Protein AF-A0A7Y5V3W8-F1 (afdb_monomer_lite)

pLDDT: mean 77.24, std 22.72, range [32.28, 98.12]

Structure (mmCIF, N/CA/C/O backbone):
data_AF-A0A7Y5V3W8-F1
#
_entry.id   AF-A0A7Y5V3W8-F1
#
loop_
_atom_site.group_PDB
_atom_site.id
_atom_site.type_symbol
_atom_site.label_atom_id
_atom_site.label_alt_id
_atom_site.label_comp_id
_atom_site.label_asym_id
_atom_site.label_entity_id
_atom_site.label_seq_id
_atom_site.pdbx_PDB_ins_code
_atom_site.Cartn_x
_atom_site.Cartn_y
_atom_site.Cartn_z
_atom_site.occupancy
_atom_site.B_iso_or_equiv
_atom_site.auth_seq_id
_atom_site.auth_comp_id
_atom_site.auth_asym_id
_atom_site.auth_atom_id
_atom_site.pdbx_PDB_model_num
ATOM 1 N N . MET A 1 1 ? -3.829 -68.333 39.382 1.00 46.09 1 MET A N 1
ATOM 2 C CA . MET A 1 1 ? -2.666 -67.786 38.644 1.00 46.09 1 MET A CA 1
ATOM 3 C C . MET A 1 1 ? -3.172 -67.058 37.408 1.00 46.09 1 MET A C 1
ATOM 5 O O . MET A 1 1 ? -4.057 -67.597 36.760 1.00 46.09 1 MET A O 1
ATOM 9 N N . ARG A 1 2 ? -2.552 -65.910 37.094 1.00 39.06 2 ARG A N 1
ATOM 10 C CA . ARG A 1 2 ? -2.767 -64.985 35.957 1.00 39.06 2 ARG A CA 1
ATOM 11 C C . ARG A 1 2 ? -3.666 -63.775 36.245 1.00 39.06 2 ARG A C 1
ATOM 13 O O . ARG A 1 2 ? -4.828 -63.711 35.874 1.00 39.06 2 ARG A O 1
ATOM 20 N N . THR A 1 3 ? -3.041 -62.803 36.903 1.00 44.47 3 THR A N 1
ATOM 21 C CA . THR A 1 3 ? -3.346 -61.370 36.847 1.00 44.47 3 THR A CA 1
ATOM 22 C C . THR A 1 3 ? -3.113 -60.841 35.427 1.00 44.47 3 THR A C 1
ATOM 24 O O . THR A 1 3 ? -2.068 -61.123 34.842 1.00 44.47 3 THR A O 1
ATOM 27 N N . LEU A 1 4 ? -4.051 -60.063 34.883 1.00 45.34 4 LEU A N 1
ATOM 28 C CA . LEU A 1 4 ? -3.860 -59.277 33.660 1.00 45.34 4 LEU A CA 1
ATOM 29 C C . LEU A 1 4 ? -3.836 -57.798 34.044 1.00 45.34 4 LEU A C 1
ATOM 31 O O . LEU A 1 4 ? -4.857 -57.214 34.399 1.00 45.34 4 LEU A O 1
ATOM 35 N N . THR A 1 5 ? -2.642 -57.219 34.013 1.00 48.25 5 THR A N 1
ATOM 36 C CA . THR A 1 5 ? -2.389 -55.792 34.207 1.00 48.25 5 THR A CA 1
ATOM 37 C C . THR A 1 5 ? -2.642 -55.093 32.873 1.00 48.25 5 THR A C 1
ATOM 39 O O . THR A 1 5 ? -1.889 -55.293 31.922 1.00 48.25 5 THR A O 1
ATOM 42 N N . ALA A 1 6 ? -3.710 -54.302 32.769 1.00 47.22 6 ALA A N 1
ATOM 43 C CA . ALA A 1 6 ? -3.941 -53.446 31.610 1.00 47.22 6 ALA A CA 1
ATOM 44 C C . ALA A 1 6 ? -3.127 -52.153 31.777 1.00 47.22 6 ALA A C 1
ATOM 46 O O . ALA A 1 6 ? -3.398 -51.349 32.667 1.00 47.22 6 ALA A O 1
ATOM 47 N N . ALA A 1 7 ? -2.104 -51.973 30.942 1.00 50.06 7 ALA A N 1
ATOM 48 C CA . ALA A 1 7 ? -1.359 -50.726 30.845 1.00 50.06 7 ALA A CA 1
ATOM 49 C C . ALA A 1 7 ? -2.163 -49.726 29.999 1.00 50.06 7 ALA A C 1
ATOM 51 O O . ALA A 1 7 ? -2.363 -49.939 28.805 1.00 50.06 7 ALA A O 1
ATOM 52 N N . ALA A 1 8 ? -2.641 -48.646 30.617 1.00 48.91 8 ALA A N 1
ATOM 53 C CA . ALA A 1 8 ? -3.268 -47.534 29.913 1.00 48.91 8 ALA A CA 1
ATOM 54 C C . ALA A 1 8 ? -2.180 -46.630 29.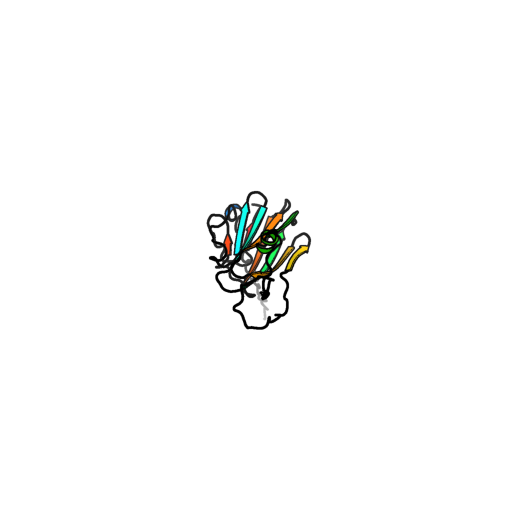314 1.00 48.91 8 ALA A C 1
ATOM 56 O O . ALA A 1 8 ? -1.417 -45.990 30.037 1.00 48.91 8 ALA A O 1
ATOM 57 N N . THR A 1 9 ? -2.088 -46.592 27.987 1.00 45.81 9 THR A N 1
ATOM 58 C CA . THR A 1 9 ? -1.197 -45.682 27.260 1.00 45.81 9 THR A CA 1
ATOM 59 C C . THR A 1 9 ? -1.857 -44.305 27.172 1.00 45.81 9 THR A C 1
ATOM 61 O O . THR A 1 9 ? -2.861 -44.135 26.484 1.00 45.81 9 THR A O 1
ATOM 64 N N . ILE A 1 10 ? -1.313 -43.315 27.883 1.00 52.28 10 ILE A N 1
ATOM 65 C CA . ILE A 1 10 ? -1.718 -41.909 27.756 1.00 52.28 10 ILE A CA 1
ATOM 66 C C . ILE A 1 10 ? -1.119 -41.366 26.454 1.00 52.28 10 ILE A C 1
ATOM 68 O O . ILE A 1 10 ? 0.096 -41.217 26.336 1.00 52.28 10 ILE A O 1
ATOM 72 N N . LEU A 1 11 ? -1.971 -41.083 25.467 1.00 49.03 11 LEU A N 1
ATOM 73 C CA . LEU A 1 11 ? -1.587 -40.397 24.236 1.00 49.03 11 LEU A CA 1
ATOM 74 C C . LEU A 1 11 ? -1.515 -38.890 24.523 1.00 49.03 11 LEU A C 1
ATOM 76 O O . LEU A 1 11 ? -2.530 -38.198 24.562 1.00 49.03 11 LEU A O 1
ATOM 80 N N . MET A 1 12 ? -0.310 -38.384 24.775 1.00 53.50 12 MET A N 1
ATOM 81 C CA . MET A 1 12 ? -0.056 -36.956 24.962 1.00 53.50 12 MET A CA 1
ATOM 82 C C . MET A 1 12 ? -0.025 -36.280 23.585 1.00 53.50 12 MET A C 1
ATOM 84 O O . MET A 1 12 ? 0.996 -36.273 22.902 1.00 53.50 12 MET A O 1
ATOM 88 N N . THR A 1 13 ? -1.164 -35.751 23.136 1.00 54.41 13 THR A N 1
ATOM 89 C CA . THR A 1 13 ? -1.230 -34.897 21.944 1.00 54.41 13 THR A CA 1
ATOM 90 C C . THR A 1 13 ? -0.476 -33.600 22.220 1.00 54.41 13 THR A C 1
ATOM 92 O O . THR A 1 13 ? -0.980 -32.721 22.920 1.00 54.41 13 THR A O 1
ATOM 95 N N . LEU A 1 14 ? 0.735 -33.474 21.670 1.00 55.31 14 LEU A N 1
ATOM 96 C CA . LEU A 1 14 ? 1.425 -32.194 21.552 1.00 55.31 14 LEU A CA 1
ATOM 97 C C . LEU A 1 14 ? 0.612 -31.320 20.584 1.00 55.31 14 LEU A C 1
ATOM 99 O O . LEU A 1 14 ? 0.759 -31.412 19.366 1.00 55.31 14 LEU A O 1
ATOM 103 N N . ALA A 1 15 ? -0.280 -30.488 21.117 1.00 54.75 15 ALA A N 1
ATOM 104 C CA . ALA A 1 15 ? -0.798 -29.357 20.366 1.00 54.75 15 ALA A CA 1
ATOM 105 C C . ALA A 1 15 ? 0.382 -28.403 20.149 1.00 54.75 15 ALA A C 1
ATOM 107 O O . ALA A 1 15 ? 0.820 -27.725 21.079 1.00 54.75 15 ALA A O 1
ATOM 108 N N . LEU A 1 16 ? 0.945 -28.401 18.940 1.00 52.97 16 LEU A N 1
ATOM 109 C CA . LEU A 1 16 ? 1.874 -27.355 18.532 1.00 52.97 16 LEU A CA 1
ATOM 110 C C . LEU A 1 16 ? 1.149 -26.017 18.732 1.00 52.97 16 LEU A C 1
ATOM 112 O O . LEU A 1 16 ? 0.035 -25.868 18.218 1.00 52.97 16 LEU A O 1
ATOM 116 N N . PRO A 1 17 ? 1.713 -25.052 19.480 1.00 50.66 17 PRO A N 1
ATOM 117 C CA . PRO A 1 17 ? 1.121 -23.730 19.531 1.00 50.66 17 PRO A CA 1
ATOM 118 C C . PRO A 1 17 ? 1.082 -23.210 18.095 1.00 50.66 17 PRO A C 1
ATOM 120 O O . PRO A 1 17 ? 2.112 -23.174 17.418 1.00 50.66 17 PRO A O 1
ATOM 123 N N . ALA A 1 18 ? -0.114 -22.856 17.616 1.00 57.56 18 ALA A N 1
ATOM 124 C CA . ALA A 1 18 ? -0.256 -22.095 16.387 1.00 57.56 18 ALA A CA 1
ATOM 125 C C . ALA A 1 18 ? 0.691 -20.905 16.522 1.00 57.56 18 ALA A C 1
ATOM 127 O O . ALA A 1 18 ? 0.545 -20.121 17.462 1.00 57.56 18 ALA A O 1
ATOM 128 N N . ALA A 1 19 ? 1.712 -20.842 15.662 1.00 51.91 19 ALA A N 1
ATOM 129 C CA . ALA A 1 19 ? 2.674 -19.759 15.678 1.00 51.91 19 ALA A CA 1
ATOM 130 C C . ALA A 1 19 ? 1.876 -18.457 15.740 1.00 51.91 19 ALA A C 1
ATOM 132 O O . ALA A 1 19 ? 1.088 -18.163 14.835 1.00 51.91 19 ALA A O 1
ATOM 133 N N . ALA A 1 20 ? 2.022 -17.722 16.842 1.00 51.84 20 ALA A N 1
ATOM 134 C CA . ALA A 1 20 ? 1.569 -16.352 16.918 1.00 51.84 20 ALA A CA 1
ATOM 135 C C . ALA A 1 20 ? 2.427 -15.595 15.903 1.00 51.84 20 ALA A C 1
ATOM 137 O O . ALA A 1 20 ? 3.506 -15.108 16.227 1.00 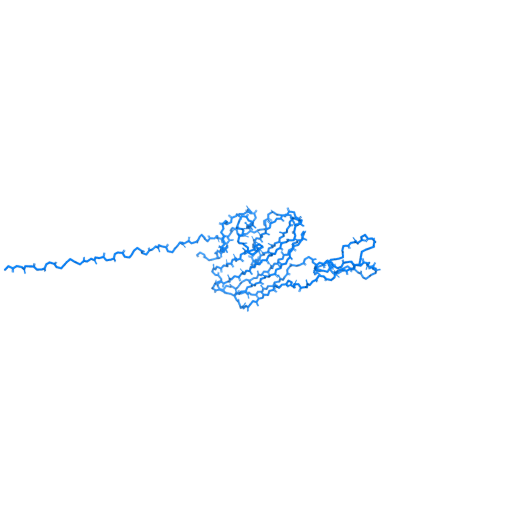51.84 20 ALA A O 1
ATOM 138 N N . MET A 1 21 ? 1.995 -15.627 14.640 1.00 55.62 21 MET A N 1
ATOM 139 C CA . MET A 1 21 ? 2.581 -14.869 13.544 1.00 55.62 21 MET A CA 1
ATOM 140 C C . MET A 1 21 ? 2.713 -13.435 14.042 1.00 55.62 21 MET A C 1
ATOM 142 O O . MET A 1 21 ? 1.756 -12.908 14.628 1.00 55.62 21 MET A O 1
ATOM 146 N N . ALA A 1 22 ? 3.902 -12.856 13.885 1.00 66.31 22 ALA A N 1
ATOM 147 C CA . ALA A 1 22 ? 4.177 -11.521 14.375 1.00 66.31 22 ALA A CA 1
ATOM 148 C C . ALA A 1 22 ? 3.105 -10.563 13.831 1.00 66.31 22 ALA A C 1
ATOM 150 O O . ALA A 1 22 ? 2.631 -10.673 12.705 1.00 66.31 22 ALA A O 1
ATOM 151 N N . GLN A 1 23 ? 2.610 -9.686 14.696 1.00 77.94 23 GLN A N 1
ATOM 152 C CA . GLN A 1 23 ? 1.690 -8.634 14.289 1.00 77.94 23 GLN A CA 1
ATOM 153 C C . GLN A 1 23 ? 2.429 -7.322 14.460 1.00 77.94 23 GLN A C 1
ATOM 155 O O . GLN A 1 23 ? 2.937 -7.021 15.543 1.00 77.94 23 GLN A O 1
ATOM 160 N N . THR A 1 24 ? 2.486 -6.537 13.393 1.00 84.12 24 THR A N 1
ATOM 161 C CA . THR A 1 24 ? 3.105 -5.221 13.422 1.00 84.12 24 THR A CA 1
ATOM 162 C C . THR A 1 24 ? 2.093 -4.232 14.001 1.00 84.12 24 THR A C 1
ATOM 164 O O . THR A 1 24 ? 0.989 -4.059 13.484 1.00 84.12 24 THR A O 1
ATOM 167 N N . ALA A 1 25 ? 2.435 -3.593 15.120 1.00 89.06 25 ALA A N 1
ATOM 168 C CA . ALA A 1 25 ? 1.556 -2.614 15.756 1.00 89.06 25 ALA A CA 1
ATOM 169 C C . ALA A 1 25 ? 1.315 -1.405 14.833 1.00 89.06 25 ALA A C 1
ATOM 171 O O . ALA A 1 25 ? 2.251 -0.939 14.183 1.00 89.06 25 ALA A O 1
ATOM 172 N N . ALA A 1 26 ? 0.090 -0.866 14.804 1.00 88.44 26 ALA A N 1
ATOM 173 C CA . ALA A 1 26 ? -0.302 0.193 13.866 1.00 88.44 26 ALA A CA 1
ATOM 174 C C . ALA A 1 26 ? 0.607 1.433 13.892 1.00 88.44 26 ALA A C 1
ATOM 176 O O . ALA A 1 26 ? 0.853 2.008 12.837 1.00 88.44 26 ALA A O 1
ATOM 177 N N . PHE A 1 27 ? 1.183 1.798 15.045 1.00 90.06 27 PHE A N 1
ATOM 178 C CA . PHE A 1 27 ? 2.101 2.944 15.139 1.00 90.06 27 PHE A CA 1
ATOM 179 C C . PHE A 1 27 ? 3.349 2.802 14.250 1.00 90.06 27 PHE A C 1
ATOM 181 O O . PHE A 1 27 ? 3.957 3.795 13.863 1.00 90.06 27 PHE A O 1
ATOM 188 N N . ARG A 1 28 ? 3.749 1.569 13.904 1.00 94.69 28 ARG A N 1
ATOM 189 C CA . ARG A 1 28 ? 4.878 1.307 12.996 1.00 94.69 28 ARG A CA 1
ATOM 190 C C . ARG A 1 28 ? 4.583 1.716 11.557 1.00 94.69 28 ARG A C 1
ATOM 192 O O . ARG A 1 28 ? 5.522 1.885 10.795 1.00 94.69 28 ARG A O 1
ATOM 199 N N . PHE A 1 29 ? 3.311 1.862 11.197 1.00 96.50 29 PHE A N 1
ATOM 200 C CA . PHE A 1 29 ? 2.884 2.301 9.873 1.00 96.50 29 PHE A CA 1
ATOM 201 C C . PHE A 1 29 ? 2.747 3.823 9.788 1.00 96.50 29 PHE A C 1
ATOM 203 O O . PHE A 1 29 ? 2.450 4.332 8.715 1.00 96.50 29 PHE A O 1
ATOM 210 N N . ASP A 1 30 ? 2.940 4.568 10.878 1.00 96.50 30 ASP A N 1
ATOM 211 C CA . ASP A 1 30 ? 2.704 6.009 10.864 1.00 96.50 30 ASP A CA 1
ATOM 212 C C . ASP A 1 30 ? 3.781 6.758 10.058 1.00 96.50 30 ASP A C 1
ATOM 214 O O . ASP A 1 30 ? 4.990 6.598 10.265 1.00 96.50 30 ASP A O 1
ATOM 218 N N . GLY A 1 31 ? 3.315 7.629 9.159 1.00 96.81 31 GLY A N 1
ATOM 219 C CA . GLY A 1 31 ? 4.146 8.487 8.314 1.00 96.81 31 GLY A CA 1
ATOM 220 C C . GLY A 1 31 ? 4.714 7.793 7.072 1.00 96.81 31 GLY A C 1
ATOM 221 O O . GLY A 1 31 ? 4.917 6.585 7.041 1.00 96.81 31 GLY A O 1
ATOM 222 N N . ARG A 1 32 ? 4.966 8.576 6.019 1.00 96.19 32 ARG A N 1
ATOM 223 C CA . ARG A 1 32 ? 5.426 8.070 4.718 1.00 96.19 32 ARG A CA 1
ATOM 224 C C . ARG A 1 32 ? 6.851 7.486 4.803 1.00 96.19 32 ARG A C 1
ATOM 226 O O . ARG A 1 32 ? 7.727 8.193 5.302 1.00 96.19 32 ARG A O 1
ATOM 233 N N . PRO A 1 33 ? 7.119 6.278 4.265 1.00 96.56 33 PRO A N 1
ATOM 234 C CA . PRO A 1 33 ? 8.473 5.749 4.136 1.00 96.56 33 PRO A CA 1
ATOM 235 C C . PRO A 1 33 ? 9.299 6.604 3.177 1.00 96.56 33 PRO A C 1
ATOM 237 O O . PRO A 1 33 ? 8.773 7.185 2.223 1.00 96.56 33 PRO A O 1
ATOM 240 N N . THR A 1 34 ? 10.611 6.648 3.377 1.00 95.38 34 THR A N 1
ATOM 241 C CA . THR A 1 34 ? 11.500 7.354 2.452 1.00 95.38 34 THR A CA 1
ATOM 242 C C . THR A 1 34 ? 11.802 6.463 1.249 1.00 95.38 34 THR A C 1
ATOM 244 O O . THR A 1 34 ? 12.552 5.502 1.375 1.00 95.38 34 THR A O 1
ATOM 247 N N . PHE A 1 35 ? 11.247 6.781 0.078 1.00 91.94 35 PHE A N 1
ATOM 248 C CA . PHE A 1 35 ? 11.569 6.121 -1.192 1.00 91.94 35 PHE A CA 1
ATOM 249 C C . PHE A 1 35 ? 11.446 7.100 -2.364 1.00 91.94 35 PHE A C 1
ATOM 251 O O . PHE A 1 35 ? 10.819 8.155 -2.251 1.00 91.94 35 PHE A O 1
ATOM 258 N N . LYS A 1 36 ? 12.066 6.760 -3.498 1.00 86.19 36 LYS A N 1
ATOM 259 C CA . LYS A 1 36 ? 11.993 7.545 -4.735 1.00 86.19 36 LYS A CA 1
ATOM 260 C C . LYS A 1 36 ? 11.253 6.748 -5.804 1.00 86.19 36 LYS A C 1
ATOM 262 O O . LYS A 1 36 ? 11.658 5.640 -6.138 1.00 86.19 36 LYS A O 1
ATOM 267 N N . GLU A 1 37 ? 10.193 7.331 -6.342 1.00 83.38 37 GLU A N 1
ATOM 268 C CA . GLU A 1 37 ? 9.379 6.759 -7.421 1.00 83.38 37 GLU A CA 1
ATOM 269 C C . GLU A 1 37 ? 10.248 6.511 -8.665 1.00 83.38 37 GLU A C 1
ATOM 271 O O . GLU A 1 37 ? 11.103 7.337 -9.003 1.00 83.38 37 GLU A O 1
ATOM 276 N N . GLY A 1 38 ? 10.108 5.339 -9.292 1.00 78.31 38 GLY A N 1
ATOM 277 C CA . GLY A 1 38 ? 10.940 4.938 -10.436 1.00 78.31 38 GLY A CA 1
ATOM 278 C C . GLY A 1 38 ? 12.424 4.711 -10.105 1.00 78.31 38 GLY A C 1
ATOM 279 O O . GLY A 1 38 ? 13.273 4.637 -10.997 1.00 78.31 38 GLY A O 1
ATOM 280 N N . LYS A 1 39 ? 12.782 4.705 -8.814 1.00 84.12 39 LYS A N 1
ATOM 281 C CA . LYS A 1 39 ? 14.146 4.497 -8.286 1.00 84.12 39 LYS A CA 1
ATOM 282 C C . LYS A 1 39 ? 14.186 3.557 -7.084 1.00 84.12 39 LYS A C 1
ATOM 284 O O . LYS A 1 39 ? 15.267 3.290 -6.566 1.00 84.12 39 LYS A O 1
ATOM 289 N N . ALA A 1 40 ? 13.028 3.086 -6.650 1.00 89.69 40 ALA A N 1
ATOM 290 C CA . ALA A 1 40 ? 12.858 2.080 -5.624 1.00 89.69 40 ALA A CA 1
ATOM 291 C C . ALA A 1 40 ? 12.148 0.869 -6.236 1.00 89.69 40 ALA A C 1
ATOM 293 O O . ALA A 1 40 ? 11.624 0.936 -7.347 1.00 89.69 40 ALA A O 1
ATOM 294 N N . TYR A 1 41 ? 12.148 -0.238 -5.508 1.00 93.19 41 TYR A N 1
ATOM 295 C CA . TYR A 1 41 ? 11.485 -1.468 -5.909 1.00 93.19 41 TYR A CA 1
ATOM 296 C C . TYR A 1 41 ? 10.743 -2.027 -4.702 1.00 93.19 41 TYR A C 1
ATOM 298 O O . TYR A 1 41 ? 11.303 -2.055 -3.609 1.00 93.19 41 TYR A O 1
ATOM 306 N N . GLY A 1 42 ? 9.486 -2.421 -4.897 1.00 95.75 42 GLY A N 1
ATOM 307 C CA . GLY A 1 42 ? 8.697 -3.080 -3.861 1.00 95.75 42 GLY A CA 1
ATOM 308 C C . GLY A 1 42 ? 7.419 -2.351 -3.464 1.00 95.75 42 GLY A C 1
ATOM 309 O O . GLY A 1 42 ? 6.947 -1.454 -4.167 1.00 95.75 42 GLY A O 1
ATOM 310 N N . TYR A 1 43 ? 6.855 -2.776 -2.333 1.00 97.81 43 TYR A N 1
ATOM 311 C CA . TYR A 1 43 ? 5.663 -2.205 -1.715 1.00 97.81 43 TYR A CA 1
ATOM 312 C C . TYR A 1 43 ? 6.018 -1.279 -0.551 1.00 97.81 43 TYR A C 1
ATOM 314 O O . TYR A 1 43 ? 6.871 -1.582 0.282 1.00 97.81 43 TYR A O 1
ATOM 322 N N . PHE A 1 44 ? 5.267 -0.188 -0.439 1.00 97.69 44 PHE A N 1
ATOM 323 C CA . PHE A 1 44 ? 5.405 0.814 0.610 1.00 97.69 44 PHE A CA 1
ATOM 324 C C . PHE A 1 44 ? 4.048 1.026 1.275 1.00 97.69 44 PHE A C 1
ATOM 326 O O . PHE A 1 44 ? 3.079 1.377 0.599 1.00 97.69 44 PHE A O 1
ATOM 333 N N . ILE A 1 45 ? 3.970 0.810 2.590 1.00 98.12 45 ILE A N 1
ATOM 334 C CA . ILE A 1 45 ? 2.714 0.871 3.350 1.00 98.12 45 ILE A CA 1
ATOM 335 C C . ILE A 1 45 ? 2.832 1.903 4.459 1.00 98.12 45 ILE A C 1
ATOM 337 O O . ILE A 1 45 ? 3.751 1.849 5.276 1.00 98.12 45 ILE A O 1
ATOM 341 N N . TRP A 1 46 ? 1.880 2.819 4.547 1.00 98.06 46 TRP A N 1
ATOM 342 C CA . TRP A 1 46 ? 1.821 3.726 5.682 1.00 98.06 46 TRP A CA 1
ATOM 343 C C . TRP A 1 46 ? 0.430 4.254 5.961 1.00 98.06 46 TRP A C 1
ATOM 345 O O . TRP A 1 46 ? -0.523 4.006 5.225 1.00 98.06 46 TRP A O 1
ATOM 355 N N . ARG A 1 47 ? 0.332 4.994 7.058 1.00 96.25 47 ARG A N 1
ATOM 356 C CA . ARG A 1 47 ? -0.872 5.655 7.514 1.00 96.25 47 ARG A CA 1
ATOM 357 C C . ARG A 1 47 ? -0.600 7.130 7.774 1.00 96.25 47 ARG A C 1
ATOM 359 O O . ARG A 1 47 ? 0.394 7.502 8.401 1.00 96.25 47 ARG A O 1
ATOM 366 N N . GLU A 1 48 ? -1.523 7.962 7.312 1.00 95.81 48 GLU A N 1
ATOM 367 C CA . GLU A 1 48 ? -1.615 9.388 7.624 1.00 95.81 48 GLU A CA 1
ATOM 368 C C . GLU A 1 48 ? -3.009 9.651 8.204 1.00 95.81 48 GLU A C 1
ATOM 370 O O . GLU A 1 48 ? -4.011 9.636 7.489 1.00 95.81 48 GLU A O 1
ATOM 375 N N . GLY A 1 49 ? -3.085 9.825 9.527 1.00 92.25 49 GLY A N 1
ATOM 376 C CA . GLY A 1 49 ? -4.362 9.933 10.236 1.00 92.25 49 GLY A CA 1
ATOM 377 C C . GLY A 1 49 ? -5.194 8.648 10.135 1.00 92.25 49 GLY A C 1
ATOM 378 O O . GLY A 1 49 ? -4.805 7.601 10.658 1.00 92.25 49 GLY A O 1
ATOM 379 N N . ASP A 1 50 ? -6.351 8.739 9.479 1.00 92.38 50 ASP A N 1
ATOM 380 C CA . ASP A 1 50 ? -7.279 7.627 9.226 1.00 92.38 50 ASP A CA 1
ATOM 381 C C . ASP A 1 50 ? -7.077 6.959 7.853 1.00 92.38 50 ASP A C 1
ATOM 383 O O . ASP A 1 50 ? -7.740 5.972 7.532 1.00 92.38 50 ASP A O 1
ATOM 387 N N . THR A 1 51 ? -6.172 7.501 7.036 1.00 96.44 51 THR A N 1
ATOM 388 C CA . THR A 1 51 ? -5.975 7.079 5.652 1.00 96.44 51 THR A CA 1
ATOM 389 C C . THR A 1 51 ? -4.781 6.145 5.559 1.00 96.44 51 THR A C 1
ATOM 391 O O . THR A 1 51 ? -3.652 6.528 5.872 1.00 96.44 51 THR A O 1
ATOM 394 N N . TRP A 1 52 ? -5.033 4.927 5.094 1.00 98.00 52 TRP A N 1
ATOM 395 C CA . TRP A 1 52 ? -4.015 3.951 4.738 1.00 98.00 52 TRP A CA 1
ATOM 396 C C . TRP A 1 52 ? -3.584 4.161 3.296 1.00 98.00 52 TRP A C 1
ATOM 398 O O . TRP A 1 52 ? -4.405 4.396 2.411 1.00 98.00 52 TRP A O 1
ATOM 408 N N . LYS A 1 53 ? -2.281 4.081 3.073 1.00 97.94 53 LYS A N 1
ATOM 409 C CA . LYS A 1 53 ? -1.636 4.326 1.794 1.00 97.94 53 LYS A CA 1
ATOM 410 C C . LYS A 1 53 ? -0.767 3.124 1.474 1.00 97.94 53 LYS A C 1
ATOM 412 O O . LYS A 1 53 ? 0.109 2.750 2.251 1.00 97.94 53 LYS A O 1
ATOM 417 N N . LEU A 1 54 ? -1.043 2.513 0.332 1.00 97.69 54 LEU A N 1
ATOM 418 C CA . LEU A 1 54 ? -0.265 1.436 -0.255 1.00 97.69 54 LEU A CA 1
ATOM 419 C C . LEU A 1 54 ? 0.278 1.942 -1.586 1.00 97.69 54 LEU A C 1
ATOM 421 O O . LEU A 1 54 ? -0.487 2.440 -2.414 1.00 97.69 54 LEU A O 1
ATOM 425 N N . ARG A 1 55 ? 1.587 1.843 -1.788 1.00 96.38 55 ARG A N 1
ATOM 426 C CA . ARG A 1 55 ? 2.233 2.125 -3.070 1.00 96.38 55 ARG A CA 1
ATOM 427 C C . ARG A 1 55 ? 3.075 0.955 -3.508 1.00 96.38 55 ARG A C 1
ATOM 429 O O . ARG A 1 55 ? 3.602 0.229 -2.669 1.00 96.38 55 ARG A O 1
ATOM 436 N N . TRP A 1 56 ? 3.247 0.836 -4.810 1.00 95.19 56 TRP A N 1
ATOM 437 C CA . TRP A 1 56 ? 4.261 -0.013 -5.404 1.00 95.19 56 TRP A CA 1
ATOM 438 C C . TRP A 1 56 ? 4.928 0.709 -6.567 1.00 95.19 56 TRP A C 1
ATOM 440 O O . TRP A 1 56 ? 4.337 1.575 -7.209 1.00 95.19 56 TRP A O 1
ATOM 450 N N . THR A 1 57 ? 6.202 0.409 -6.782 1.00 92.69 57 THR A N 1
ATOM 451 C CA . THR A 1 57 ? 7.017 1.036 -7.827 1.00 92.69 57 THR A CA 1
ATOM 452 C C . THR A 1 57 ? 8.127 0.082 -8.256 1.00 92.69 57 THR A C 1
ATOM 454 O O . THR A 1 57 ? 8.463 -0.862 -7.530 1.00 92.69 57 THR A O 1
ATOM 457 N N . THR A 1 58 ? 8.685 0.309 -9.444 1.00 87.88 58 THR A N 1
ATOM 458 C CA . THR A 1 58 ? 9.816 -0.462 -9.969 1.00 87.88 58 THR A CA 1
ATOM 459 C C . THR A 1 58 ? 10.999 0.422 -10.331 1.00 87.88 58 THR A C 1
ATOM 461 O O . THR A 1 58 ? 10.895 1.645 -10.431 1.00 87.88 58 THR A O 1
ATOM 464 N N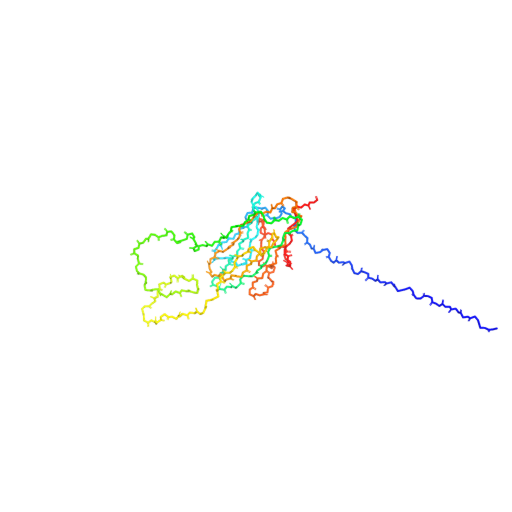 . PHE A 1 59 ? 12.140 -0.231 -10.553 1.00 82.94 59 PHE A N 1
ATOM 465 C CA . PHE A 1 59 ? 13.336 0.381 -11.107 1.00 82.94 59 PHE A CA 1
ATOM 466 C C . PHE A 1 59 ? 13.718 -0.313 -12.421 1.00 82.94 59 PHE A C 1
ATOM 468 O O . PHE A 1 59 ? 14.324 -1.383 -12.438 1.00 82.94 59 PHE A O 1
ATOM 475 N N . GLY A 1 60 ? 13.353 0.302 -13.537 1.00 76.50 60 GLY A N 1
ATOM 476 C CA . GLY A 1 60 ? 13.690 -0.058 -14.913 1.00 76.50 60 GLY A CA 1
ATOM 477 C C . GLY A 1 60 ? 12.839 -1.177 -15.506 1.00 76.50 60 GLY A C 1
ATOM 478 O O . GLY A 1 60 ? 12.345 -1.059 -16.627 1.00 76.50 60 GLY A O 1
ATOM 479 N N . ALA A 1 61 ? 12.697 -2.285 -14.781 1.00 82.38 61 ALA A N 1
ATOM 480 C CA . ALA A 1 61 ? 11.979 -3.459 -15.260 1.00 82.38 61 ALA A CA 1
ATOM 481 C C . ALA A 1 61 ? 10.470 -3.359 -14.989 1.00 82.38 61 ALA A C 1
ATOM 483 O O . ALA A 1 61 ? 10.040 -2.864 -13.942 1.00 82.38 61 ALA A O 1
ATOM 484 N N . GLU A 1 62 ? 9.667 -3.850 -15.939 1.00 86.12 62 GLU A N 1
ATOM 485 C CA . GLU A 1 62 ? 8.253 -4.117 -15.681 1.00 86.12 62 GLU A CA 1
ATOM 486 C C . GLU A 1 62 ? 8.148 -5.295 -14.711 1.00 86.12 62 GLU A C 1
ATOM 488 O O . GLU A 1 62 ? 8.763 -6.336 -14.939 1.00 86.12 62 GLU A O 1
ATOM 493 N N . HIS A 1 63 ? 7.342 -5.130 -13.666 1.00 91.69 63 HIS A N 1
ATOM 494 C CA . HIS A 1 63 ? 6.992 -6.203 -12.742 1.00 91.69 63 HIS A CA 1
ATOM 495 C C . HIS A 1 63 ? 5.483 -6.312 -12.598 1.00 91.69 63 HIS A C 1
ATOM 497 O O . HIS A 1 63 ? 4.753 -5.329 -12.766 1.00 91.69 63 HIS A O 1
ATOM 503 N N . GLN A 1 64 ? 5.025 -7.513 -12.259 1.00 93.00 64 GLN A N 1
ATOM 504 C CA . GLN A 1 64 ? 3.634 -7.746 -11.910 1.00 93.00 64 GLN A CA 1
ATOM 505 C C . GLN A 1 64 ? 3.450 -7.594 -10.401 1.00 93.00 64 GLN A C 1
ATOM 507 O O . GLN A 1 64 ? 4.040 -8.337 -9.619 1.00 93.00 64 GLN A O 1
ATOM 512 N N . PHE A 1 65 ? 2.585 -6.674 -9.991 1.00 95.25 65 PHE A N 1
ATOM 513 C CA . PHE A 1 65 ? 2.175 -6.510 -8.604 1.00 95.25 65 PHE A CA 1
ATOM 514 C C . PHE A 1 65 ? 0.798 -7.131 -8.421 1.00 95.25 65 PHE A C 1
ATOM 516 O O . PHE A 1 65 ? -0.155 -6.841 -9.144 1.00 95.25 65 PHE A O 1
ATOM 523 N N . THR A 1 66 ? 0.693 -8.053 -7.475 1.00 96.88 66 THR A N 1
ATOM 524 C CA . THR A 1 66 ? -0.570 -8.712 -7.139 1.00 96.88 66 THR A CA 1
ATOM 525 C C . THR A 1 66 ? -0.742 -8.712 -5.640 1.00 96.88 66 THR A C 1
ATOM 527 O O . THR A 1 66 ? 0.216 -8.927 -4.896 1.00 96.88 66 THR A O 1
ATOM 530 N N . GLY A 1 67 ? -1.966 -8.514 -5.179 1.00 96.75 67 GLY A N 1
ATOM 531 C CA . GLY A 1 67 ? -2.219 -8.660 -3.764 1.00 96.75 67 GLY A CA 1
ATOM 532 C C . GLY A 1 67 ? -3.655 -8.458 -3.348 1.00 96.75 67 GLY A C 1
ATOM 533 O O . GLY A 1 67 ? -4.548 -8.204 -4.159 1.00 96.75 67 GLY A O 1
ATOM 534 N N . ARG A 1 68 ? -3.850 -8.625 -2.042 1.00 97.06 68 ARG A N 1
ATOM 535 C CA . ARG A 1 68 ? -5.116 -8.391 -1.356 1.00 97.06 68 ARG A CA 1
ATOM 536 C C . ARG A 1 68 ? -4.898 -7.663 -0.041 1.00 97.06 68 ARG A C 1
ATOM 538 O O . ARG A 1 68 ? -4.019 -8.044 0.738 1.00 97.06 68 ARG A O 1
ATOM 545 N N . VAL A 1 69 ? -5.755 -6.684 0.228 1.00 97.75 69 VAL A N 1
ATOM 546 C CA . VAL A 1 69 ? -5.969 -6.136 1.569 1.00 97.75 69 VAL A CA 1
ATOM 547 C C . VAL A 1 69 ? -7.219 -6.787 2.139 1.00 97.75 69 VAL A C 1
ATOM 549 O O . VAL A 1 69 ? -8.259 -6.739 1.496 1.00 97.75 69 VAL A O 1
ATOM 552 N N . VAL A 1 70 ? -7.119 -7.370 3.335 1.00 97.56 70 VAL A N 1
ATOM 553 C CA . VAL A 1 70 ? -8.259 -7.946 4.066 1.00 97.56 70 VAL A CA 1
ATOM 554 C C . VAL A 1 70 ? -8.401 -7.248 5.413 1.00 97.56 70 VAL A C 1
ATOM 556 O O . VAL A 1 70 ? -7.451 -7.226 6.201 1.00 97.56 70 VAL A O 1
ATOM 559 N N . VAL A 1 71 ? -9.583 -6.700 5.679 1.00 96.31 71 VAL A N 1
ATOM 560 C CA . VAL A 1 71 ? -9.934 -5.995 6.919 1.00 96.31 71 VAL A CA 1
ATOM 561 C C . VAL A 1 71 ? -10.664 -6.941 7.874 1.00 96.31 71 VAL A C 1
ATOM 563 O O . VAL A 1 71 ? -11.627 -7.595 7.490 1.00 96.31 71 VAL A O 1
ATOM 566 N N . GLU A 1 72 ? -10.222 -7.012 9.132 1.00 94.69 72 GLU A N 1
ATOM 567 C CA . GLU A 1 72 ? -10.849 -7.831 10.177 1.00 94.69 72 GLU A CA 1
ATOM 568 C C . GLU A 1 72 ? -11.484 -6.975 11.275 1.00 94.69 72 GLU A C 1
ATOM 570 O O . GLU A 1 72 ? -10.842 -6.076 11.821 1.00 94.69 72 GLU A O 1
ATOM 575 N N . GLY A 1 73 ? -12.725 -7.298 11.648 1.00 91.38 73 GLY A N 1
ATOM 576 C CA . GLY A 1 73 ? -13.500 -6.605 12.689 1.00 91.38 73 GLY A CA 1
ATOM 577 C C . GLY A 1 73 ? -14.257 -5.364 12.201 1.00 91.38 73 GLY A C 1
ATOM 578 O O . GLY A 1 73 ? -15.229 -4.963 12.833 1.00 91.38 73 GLY A O 1
ATOM 579 N N . GLY A 1 74 ? -13.856 -4.802 11.059 1.00 92.94 74 GLY A N 1
ATOM 580 C CA . GLY A 1 74 ? -14.504 -3.669 10.400 1.00 92.94 74 GLY A CA 1
ATOM 581 C C . GLY A 1 74 ? -14.605 -3.879 8.890 1.00 92.94 74 GLY A C 1
ATOM 582 O O . GLY A 1 74 ? -14.456 -4.997 8.401 1.00 92.94 74 GLY A O 1
ATOM 583 N N . GLN A 1 75 ? -14.849 -2.799 8.156 1.00 95.62 75 GLN A N 1
ATOM 584 C CA . GLN A 1 75 ? -15.066 -2.780 6.707 1.00 95.62 75 GLN A CA 1
ATOM 585 C C . GLN A 1 75 ? -14.196 -1.714 6.041 1.00 95.62 75 GLN A C 1
ATOM 587 O O . GLN A 1 75 ? -13.701 -0.795 6.696 1.00 95.62 75 GLN A O 1
ATOM 592 N N . ILE A 1 76 ? -14.041 -1.806 4.726 1.00 95.38 76 ILE A N 1
ATOM 593 C CA . ILE A 1 76 ? -13.471 -0.749 3.895 1.00 95.38 76 ILE A CA 1
ATOM 594 C C . ILE A 1 76 ? -14.510 0.367 3.774 1.00 95.38 76 ILE A C 1
ATOM 596 O O . ILE A 1 76 ? -15.571 0.191 3.183 1.00 95.38 76 ILE A O 1
ATOM 600 N N . ALA A 1 77 ? -14.193 1.533 4.331 1.00 94.06 77 ALA A N 1
ATOM 601 C CA . ALA A 1 77 ? -15.076 2.696 4.314 1.00 94.06 77 ALA A CA 1
ATOM 602 C C . ALA A 1 77 ? -14.986 3.478 2.995 1.00 94.06 77 ALA A C 1
ATOM 604 O O . ALA A 1 77 ? -15.952 4.094 2.556 1.00 94.06 77 ALA A O 1
ATOM 605 N N . SER A 1 78 ? -13.798 3.510 2.389 1.00 92.94 78 SER A N 1
ATOM 606 C CA . SER A 1 78 ? -13.564 4.143 1.089 1.00 92.94 78 SER A CA 1
ATOM 607 C C . SER A 1 78 ? -12.248 3.657 0.499 1.00 92.94 78 SER A C 1
ATOM 609 O O . SER A 1 78 ? -11.337 3.286 1.241 1.00 92.94 78 SER A O 1
ATOM 611 N N . PHE A 1 79 ? -12.140 3.709 -0.824 1.00 92.94 79 PHE A N 1
ATOM 612 C CA . PHE A 1 79 ? -10.927 3.401 -1.567 1.00 92.94 79 PHE A CA 1
ATOM 613 C C . PHE A 1 79 ? -10.797 4.361 -2.760 1.00 92.94 79 PHE A C 1
ATOM 615 O O . PHE A 1 79 ? -11.783 4.697 -3.416 1.00 92.94 79 PHE A O 1
ATOM 622 N N . LYS A 1 80 ? -9.571 4.809 -3.028 1.00 90.81 80 LYS A N 1
ATOM 623 C CA . LYS A 1 80 ? -9.172 5.611 -4.181 1.00 90.81 80 LYS A CA 1
ATOM 624 C C . LYS A 1 80 ? -7.936 4.984 -4.834 1.00 90.81 80 LYS A C 1
ATOM 626 O O . LYS A 1 80 ? -6.917 4.784 -4.170 1.00 90.81 80 LYS A O 1
ATOM 631 N N . ARG A 1 81 ? -8.006 4.734 -6.146 1.00 90.06 81 ARG A N 1
ATOM 632 C CA . ARG A 1 81 ? -6.848 4.353 -6.969 1.00 90.06 81 ARG A CA 1
ATOM 633 C C . ARG A 1 81 ? -5.885 5.531 -7.106 1.00 90.06 81 ARG A C 1
ATOM 635 O O . ARG A 1 81 ? -6.305 6.681 -7.227 1.00 90.06 81 ARG A O 1
ATOM 642 N N . ILE A 1 82 ? -4.597 5.225 -7.093 1.00 86.19 82 ILE A N 1
ATOM 643 C CA . ILE A 1 82 ? -3.514 6.163 -7.356 1.00 86.19 82 ILE A CA 1
ATOM 644 C C . ILE A 1 82 ? -2.779 5.636 -8.579 1.00 86.19 82 ILE A C 1
ATOM 646 O O . ILE A 1 82 ? -2.208 4.552 -8.532 1.00 86.19 82 ILE A O 1
ATOM 650 N N . ASP A 1 83 ? -2.860 6.391 -9.667 1.00 72.62 83 ASP A N 1
ATOM 651 C CA . ASP A 1 83 ? -2.279 6.059 -10.963 1.00 72.62 83 ASP A CA 1
ATOM 652 C C . ASP A 1 83 ? -1.695 7.345 -11.558 1.00 72.62 83 ASP A C 1
ATOM 654 O O . ASP A 1 83 ? -2.388 8.361 -11.684 1.00 72.62 83 ASP A O 1
ATOM 658 N N . VAL A 1 84 ? -0.408 7.318 -11.892 1.00 59.16 84 VAL A N 1
ATOM 659 C CA . VAL A 1 84 ? 0.303 8.476 -12.452 1.00 59.16 84 VAL A CA 1
ATOM 660 C C . VAL A 1 84 ? -0.261 8.887 -13.823 1.00 59.16 84 VAL A C 1
ATOM 662 O O . VAL A 1 84 ? -0.200 10.068 -14.185 1.00 59.16 84 VAL A O 1
ATOM 665 N N . ASP A 1 85 ? -0.848 7.962 -14.586 1.00 48.72 85 ASP A N 1
ATOM 666 C CA . ASP A 1 85 ? -1.357 8.226 -15.933 1.00 48.72 85 ASP A CA 1
ATOM 667 C C . ASP A 1 85 ? -2.750 8.884 -15.938 1.00 48.72 85 ASP A C 1
ATOM 669 O O . ASP A 1 85 ? -3.055 9.658 -16.854 1.00 48.72 85 ASP A O 1
ATOM 673 N N . GLU A 1 86 ? -3.592 8.663 -14.920 1.00 46.22 86 GLU A N 1
ATOM 674 C CA . GLU A 1 86 ? -4.862 9.400 -14.778 1.00 46.22 86 GLU A CA 1
ATOM 675 C C . GLU A 1 86 ? -4.626 10.893 -14.496 1.00 46.22 86 GLU A C 1
ATOM 677 O O . GLU A 1 86 ? -5.314 11.742 -15.069 1.00 46.22 86 GLU A O 1
ATOM 682 N N . GLU A 1 87 ? -3.602 11.238 -13.709 1.00 34.84 87 GLU A N 1
ATOM 683 C CA . GLU A 1 87 ? -3.254 12.634 -13.406 1.00 34.84 87 GLU A CA 1
ATOM 684 C C . GLU A 1 87 ? -2.566 13.350 -14.589 1.00 34.84 87 GLU A C 1
ATOM 686 O O . GLU A 1 87 ? -2.778 14.546 -14.810 1.00 34.84 87 GLU A O 1
ATOM 691 N N . ARG A 1 88 ? -1.788 12.635 -15.418 1.00 33.81 88 ARG A N 1
ATOM 692 C CA . ARG A 1 88 ? -1.091 13.215 -16.589 1.00 33.81 88 ARG A CA 1
ATOM 693 C C . ARG A 1 88 ? -1.974 13.444 -17.820 1.00 33.81 88 ARG A C 1
ATOM 695 O O . ARG A 1 88 ? -1.606 14.256 -18.673 1.00 33.81 88 ARG A O 1
ATOM 702 N N . LYS A 1 89 ? -3.146 12.803 -17.931 1.00 36.41 89 LYS A N 1
ATOM 703 C CA . LYS A 1 89 ? -4.092 12.995 -19.058 1.00 36.41 89 LYS A CA 1
ATOM 704 C C . LYS A 1 89 ? -4.686 14.410 -19.166 1.00 36.41 89 LYS A C 1
ATOM 706 O O . LYS A 1 89 ? -5.331 14.712 -20.165 1.00 36.41 89 LYS A O 1
ATOM 711 N N . VAL A 1 90 ? -4.436 15.302 -18.204 1.00 35.38 90 VAL A N 1
ATOM 712 C CA . VAL A 1 90 ? -4.911 16.703 -18.217 1.00 35.38 90 VAL A CA 1
ATOM 713 C C . VAL A 1 90 ? -4.018 17.639 -19.070 1.00 35.38 90 VAL A C 1
ATOM 715 O O . VAL A 1 90 ? -4.243 18.849 -19.131 1.00 35.38 90 VAL A O 1
ATOM 718 N N . ILE A 1 91 ? -3.013 17.124 -19.792 1.00 33.47 91 ILE A N 1
ATOM 719 C CA . ILE A 1 91 ? -2.197 17.945 -20.705 1.00 33.47 91 ILE A CA 1
ATOM 720 C C . ILE A 1 91 ? -2.926 18.162 -22.049 1.00 33.47 91 ILE A C 1
ATOM 722 O O . ILE A 1 91 ? -3.384 17.231 -22.704 1.00 33.47 91 ILE A O 1
ATOM 726 N N . ARG A 1 92 ? -3.039 19.445 -22.413 1.00 33.03 92 ARG A N 1
ATOM 727 C CA . ARG A 1 92 ? -3.925 20.077 -23.411 1.00 33.03 92 ARG A CA 1
ATOM 728 C C . ARG A 1 92 ? -3.842 19.523 -24.856 1.00 33.03 92 ARG A C 1
ATOM 730 O O . ARG A 1 92 ? -2.805 18.991 -25.248 1.00 33.03 92 ARG A O 1
ATOM 737 N N . PRO A 1 93 ? -4.886 19.736 -25.690 1.00 32.28 93 PRO A N 1
ATOM 738 C CA . PRO A 1 93 ? -4.919 19.300 -27.093 1.00 32.28 93 PRO A CA 1
ATOM 739 C C . PRO A 1 93 ? -3.876 20.024 -27.965 1.00 32.28 93 PRO A C 1
ATOM 741 O O . PRO A 1 93 ? -3.750 21.243 -27.861 1.00 32.28 93 PRO A O 1
ATOM 744 N N . GLY A 1 94 ? -3.191 19.302 -28.869 1.00 39.50 94 GLY A N 1
ATOM 745 C CA . GLY A 1 94 ? -2.443 19.941 -29.968 1.00 39.50 94 GLY A CA 1
ATOM 746 C C . GLY A 1 94 ? -1.282 19.183 -30.627 1.00 39.50 94 GLY A C 1
ATOM 747 O O . GLY A 1 94 ? -0.843 19.615 -31.688 1.00 39.50 94 GLY A O 1
ATOM 748 N N . THR A 1 95 ? -0.780 18.072 -30.077 1.00 40.72 95 THR A N 1
ATOM 749 C CA . THR A 1 95 ? 0.443 17.437 -30.617 1.00 40.72 95 THR A CA 1
ATOM 750 C C . THR A 1 95 ? 0.150 16.078 -31.259 1.00 40.72 95 THR A C 1
ATOM 752 O O . THR A 1 95 ? -0.155 15.126 -30.535 1.00 40.72 95 THR A O 1
ATOM 755 N N . PRO A 1 96 ? 0.260 15.930 -32.595 1.00 37.78 96 PRO A N 1
ATOM 756 C CA . PRO A 1 96 ? 0.149 14.628 -33.232 1.00 37.78 96 PRO A CA 1
ATOM 757 C C . PRO A 1 96 ? 1.408 13.831 -32.907 1.00 37.78 96 PRO A C 1
ATOM 759 O O . PRO A 1 96 ? 2.518 14.214 -33.272 1.00 37.78 96 PRO A O 1
ATOM 762 N N . SER A 1 97 ? 1.247 12.722 -32.197 1.00 44.78 97 SER A N 1
ATOM 763 C CA . SER A 1 97 ? 2.339 11.783 -32.000 1.00 44.78 97 SER A CA 1
ATOM 764 C C . SER A 1 97 ? 2.183 10.635 -32.992 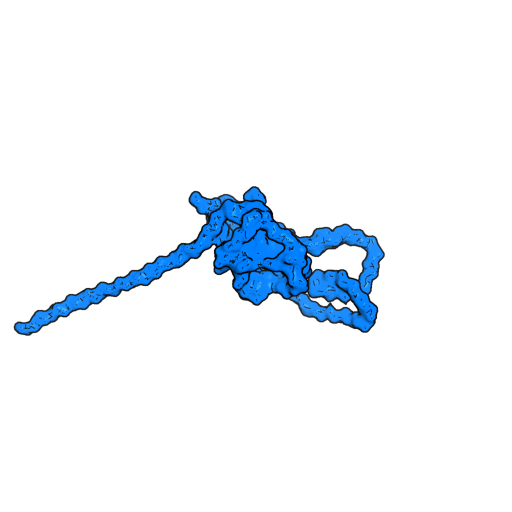1.00 44.78 97 SER A C 1
ATOM 766 O O . SER A 1 97 ? 1.126 10.025 -33.133 1.00 44.78 97 SER A O 1
ATOM 768 N N . THR A 1 98 ? 3.254 10.342 -33.717 1.00 45.06 98 THR A N 1
ATOM 769 C CA . THR A 1 98 ? 3.438 9.070 -34.415 1.00 45.06 98 THR A CA 1
ATOM 770 C C . THR A 1 98 ? 3.666 8.018 -33.323 1.00 45.06 98 THR A C 1
ATOM 772 O O . THR A 1 98 ? 4.798 7.762 -32.922 1.00 45.06 98 THR A O 1
ATOM 775 N N . VAL A 1 99 ? 2.580 7.532 -32.711 1.00 46.03 99 VAL A N 1
ATOM 776 C CA . VAL A 1 99 ? 2.619 6.758 -31.458 1.00 46.03 99 VAL A CA 1
ATOM 777 C C . VAL A 1 99 ? 2.829 5.272 -31.732 1.00 46.03 99 VAL A C 1
ATOM 779 O O . VAL A 1 99 ? 1.953 4.615 -32.291 1.00 46.03 99 VAL A O 1
ATOM 782 N N . VAL A 1 100 ? 3.923 4.701 -31.219 1.00 41.47 100 VAL A N 1
ATOM 783 C CA . VAL A 1 100 ? 3.883 3.311 -30.745 1.00 41.47 100 VAL A CA 1
ATOM 784 C C . VAL A 1 100 ? 3.327 3.352 -29.333 1.00 41.47 100 VAL A C 1
ATOM 786 O O . VAL A 1 100 ? 3.874 4.001 -28.440 1.00 41.47 100 VAL A O 1
ATOM 789 N N . ARG A 1 101 ? 2.184 2.691 -29.181 1.00 39.09 101 ARG A N 1
ATOM 790 C CA . ARG A 1 101 ? 1.430 2.584 -27.943 1.00 39.09 101 ARG A CA 1
ATOM 791 C C . ARG A 1 101 ? 2.135 1.521 -27.106 1.00 39.09 101 ARG A C 1
ATOM 793 O O . ARG A 1 101 ? 2.121 0.352 -27.478 1.00 39.09 101 ARG A O 1
ATOM 800 N N . GLY A 1 102 ? 2.822 1.935 -26.041 1.00 38.88 102 GLY A N 1
ATOM 801 C CA . GLY A 1 102 ? 3.390 0.991 -25.077 1.00 38.88 102 GLY A CA 1
ATOM 802 C C . GLY A 1 102 ? 2.295 0.131 -24.423 1.00 38.88 102 GLY A C 1
ATOM 803 O O . GLY A 1 102 ? 1.113 0.446 -24.591 1.00 38.88 102 GLY A O 1
ATOM 804 N N . PRO A 1 103 ? 2.657 -0.905 -23.644 1.00 39.22 103 PRO A N 1
ATOM 805 C CA . PRO A 1 103 ? 1.707 -1.860 -23.056 1.00 39.22 103 PRO A CA 1
ATOM 806 C C . PRO A 1 103 ? 0.527 -1.213 -22.308 1.00 39.22 103 PRO A 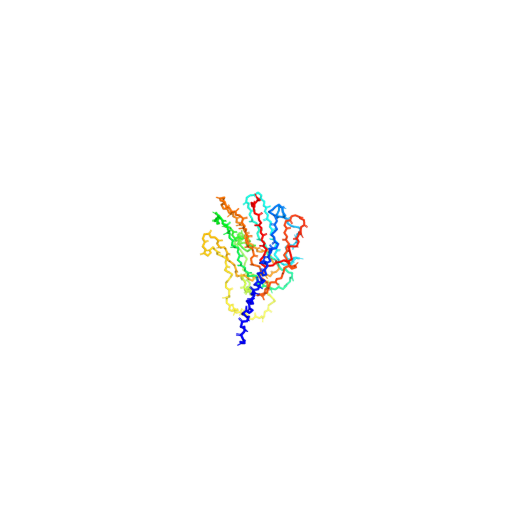C 1
ATOM 808 O O . PRO A 1 103 ? -0.577 -1.744 -22.340 1.00 39.22 103 PRO A O 1
ATOM 811 N N . ARG A 1 104 ? 0.729 -0.019 -21.722 1.00 47.72 104 ARG A N 1
ATOM 812 C CA . ARG A 1 104 ? -0.296 0.768 -21.003 1.00 47.72 104 ARG A CA 1
ATOM 813 C C . ARG A 1 104 ? -0.781 2.040 -21.714 1.00 47.72 104 ARG A C 1
ATOM 815 O O . ARG A 1 104 ? -1.413 2.893 -21.111 1.00 47.72 104 ARG A O 1
ATOM 822 N N . GLY A 1 105 ? -0.490 2.223 -23.004 1.00 41.22 105 GLY A N 1
ATOM 823 C CA . GLY A 1 105 ? -0.868 3.456 -23.716 1.00 41.22 105 GLY A CA 1
ATOM 824 C C . GLY A 1 105 ? 0.175 4.575 -23.695 1.00 41.22 105 GLY A C 1
ATOM 825 O O . GLY A 1 105 ? -0.075 5.636 -24.266 1.00 41.22 105 GLY A O 1
ATOM 826 N N . ARG A 1 106 ? 1.359 4.340 -23.116 1.00 49.78 10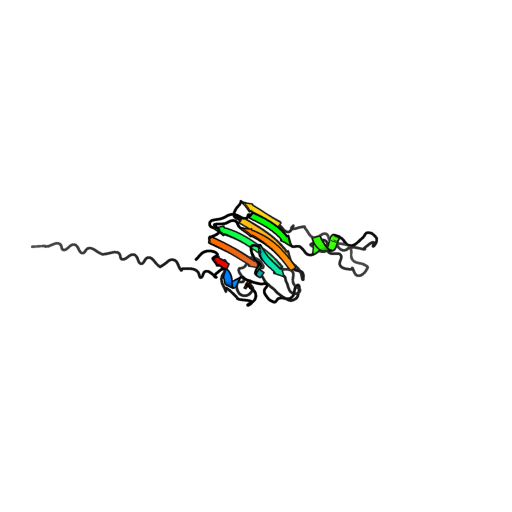6 ARG A N 1
ATOM 827 C CA . ARG A 1 106 ? 2.459 5.313 -23.110 1.00 49.78 106 ARG A CA 1
ATOM 828 C C . ARG A 1 106 ? 2.896 5.668 -24.530 1.00 49.78 106 ARG A C 1
ATOM 830 O O . ARG A 1 106 ? 3.246 4.786 -25.317 1.00 49.78 106 ARG A O 1
ATOM 837 N N . VAL A 1 107 ? 2.940 6.964 -24.832 1.00 43.19 107 VAL A N 1
ATOM 838 C CA . VAL A 1 107 ? 3.620 7.487 -26.019 1.00 43.19 107 VAL A CA 1
ATOM 839 C C . VAL A 1 107 ? 5.115 7.513 -25.719 1.00 43.19 107 VAL A C 1
ATOM 841 O O . VAL A 1 107 ? 5.603 8.424 -25.054 1.00 43.19 107 VAL A O 1
ATOM 844 N N . ARG A 1 108 ? 5.864 6.520 -26.204 1.00 42.19 108 ARG A N 1
ATOM 845 C CA . ARG A 1 108 ? 7.323 6.652 -26.320 1.00 42.19 108 ARG A CA 1
ATOM 846 C C . ARG A 1 108 ? 7.616 7.204 -27.713 1.00 42.19 108 ARG A C 1
ATOM 848 O O . ARG A 1 108 ? 7.109 6.671 -28.698 1.00 42.19 108 ARG A O 1
ATOM 855 N N . ALA A 1 109 ? 8.398 8.281 -27.806 1.00 43.19 109 ALA A N 1
ATOM 856 C CA . ALA A 1 109 ? 8.868 8.782 -29.095 1.00 43.19 109 ALA A CA 1
ATOM 857 C C . ALA A 1 109 ? 9.586 7.642 -29.836 1.00 43.19 109 ALA A C 1
ATOM 859 O O . ALA A 1 109 ? 10.538 7.054 -29.319 1.00 43.19 109 ALA A O 1
ATOM 860 N N . VAL A 1 110 ? 9.090 7.287 -31.017 1.00 45.88 110 VAL A N 1
ATOM 861 C CA . VAL A 1 110 ? 9.598 6.154 -31.796 1.00 45.88 110 VAL A CA 1
ATOM 862 C C . VAL A 1 110 ? 10.645 6.666 -32.774 1.00 45.88 110 VAL A C 1
ATOM 864 O O . VAL A 1 110 ? 10.462 7.716 -33.391 1.00 45.88 110 VAL A O 1
ATOM 867 N N . ARG A 1 111 ? 11.731 5.911 -32.964 1.00 47.97 111 ARG A N 1
ATOM 868 C CA . ARG A 1 111 ? 12.611 6.120 -34.122 1.00 47.97 111 ARG A CA 1
ATOM 869 C C . ARG A 1 111 ? 11.806 5.868 -35.413 1.00 47.97 111 ARG A C 1
ATOM 871 O O . ARG A 1 111 ? 11.065 4.884 -35.452 1.00 47.97 111 ARG A O 1
ATOM 878 N N . PRO A 1 112 ? 11.938 6.697 -36.463 1.00 46.66 112 PRO A N 1
ATOM 879 C CA . PRO A 1 112 ? 11.216 6.481 -37.716 1.00 46.66 112 PRO A CA 1
ATOM 880 C C . PRO A 1 112 ? 11.549 5.107 -38.324 1.00 46.66 112 PRO A C 1
ATOM 882 O O . PRO A 1 112 ? 12.724 4.755 -38.407 1.00 46.66 112 PRO A O 1
ATOM 885 N N . GLY A 1 113 ? 10.536 4.346 -38.765 1.00 51.47 113 GLY A N 1
ATOM 886 C CA . GLY A 1 113 ? 10.733 3.195 -39.666 1.00 51.47 113 GLY A CA 1
ATOM 887 C C . GLY A 1 113 ? 10.345 1.792 -39.174 1.00 51.47 113 GLY A C 1
ATOM 888 O O . GLY A 1 113 ? 10.634 0.831 -39.879 1.00 51.47 113 GLY A O 1
ATOM 889 N N . ARG A 1 114 ? 9.681 1.620 -38.020 1.00 43.22 114 ARG A N 1
ATOM 890 C CA . ARG A 1 114 ? 9.156 0.305 -37.586 1.00 43.22 114 ARG A CA 1
ATOM 891 C C . ARG A 1 114 ? 7.642 0.359 -37.382 1.00 43.22 114 ARG A C 1
ATOM 893 O O . ARG A 1 114 ? 7.150 1.257 -36.705 1.00 43.22 114 ARG A O 1
ATOM 900 N N . ALA A 1 115 ? 6.918 -0.589 -37.979 1.00 33.94 115 ALA A N 1
ATOM 901 C CA . ALA A 1 115 ? 5.463 -0.678 -37.871 1.00 33.94 115 ALA A CA 1
ATOM 902 C C . ALA A 1 115 ? 5.014 -0.894 -36.407 1.00 33.94 115 ALA A C 1
ATOM 904 O O . ALA A 1 115 ? 5.713 -1.586 -35.658 1.00 33.94 115 ALA A O 1
ATOM 905 N N . PRO A 1 116 ? 3.872 -0.319 -35.986 1.00 43.81 116 PRO A N 1
ATOM 906 C CA . PRO A 1 116 ? 3.342 -0.514 -34.641 1.00 43.81 116 PRO A CA 1
ATOM 907 C C . PRO A 1 116 ? 2.906 -1.972 -34.432 1.00 43.81 116 PRO A C 1
ATOM 909 O O . PRO A 1 116 ? 2.153 -2.524 -35.228 1.00 43.81 116 PRO A O 1
ATOM 912 N N . VAL A 1 117 ? 3.384 -2.588 -33.348 1.00 39.22 117 VAL A N 1
ATOM 913 C CA . VAL A 1 117 ? 2.981 -3.931 -32.904 1.00 39.22 117 VAL A CA 1
ATOM 914 C C . VAL A 1 117 ? 1.921 -3.762 -31.817 1.00 39.22 117 VAL A C 1
ATOM 916 O O . VAL A 1 117 ? 2.181 -3.113 -30.806 1.00 39.22 117 VAL A O 1
ATOM 919 N N . VAL A 1 118 ? 0.727 -4.317 -32.028 1.00 39.47 118 VAL A N 1
ATOM 920 C CA . VAL A 1 118 ? -0.324 -4.387 -31.003 1.00 39.47 118 VAL A CA 1
ATOM 921 C C . VAL A 1 118 ? -0.016 -5.594 -30.120 1.00 39.47 118 VAL A C 1
ATOM 923 O O . VAL A 1 118 ? -0.159 -6.727 -30.567 1.00 39.47 118 VAL A O 1
ATOM 926 N N . ALA A 1 119 ? 0.457 -5.360 -28.897 1.00 41.25 119 ALA A N 1
ATOM 927 C CA . ALA A 1 119 ? 0.587 -6.415 -27.897 1.00 41.25 119 ALA A CA 1
ATOM 928 C C . ALA A 1 119 ? -0.781 -6.678 -27.248 1.00 41.25 119 ALA A C 1
ATOM 930 O O . ALA A 1 119 ? -1.533 -5.736 -26.983 1.00 41.25 119 ALA A O 1
ATOM 931 N N . GLU A 1 120 ? -1.110 -7.951 -27.025 1.00 41.12 120 GLU A N 1
ATOM 932 C CA . GLU A 1 120 ? -2.320 -8.369 -26.315 1.00 41.12 120 GLU A CA 1
ATOM 933 C C . GLU A 1 120 ? -2.423 -7.702 -24.934 1.00 41.12 120 GLU A C 1
ATOM 935 O O . GLU A 1 120 ? -1.440 -7.508 -24.218 1.00 41.12 120 GLU A O 1
ATOM 940 N N . ARG A 1 121 ? -3.649 -7.306 -24.594 1.00 47.72 121 ARG A N 1
ATOM 941 C CA . ARG A 1 121 ? -4.001 -6.368 -23.526 1.00 47.72 121 ARG A CA 1
ATOM 942 C C . ARG A 1 121 ? -4.391 -7.144 -22.266 1.00 47.72 121 ARG A C 1
ATOM 944 O O . ARG A 1 121 ? -5.495 -7.670 -22.193 1.00 47.72 121 ARG A O 1
ATOM 951 N N . THR A 1 122 ? -3.504 -7.218 -21.274 1.00 55.28 122 THR A N 1
ATOM 952 C CA . THR A 1 122 ? -3.894 -7.549 -19.891 1.00 55.28 122 THR A CA 1
ATOM 953 C C . THR A 1 122 ? -4.158 -6.230 -19.174 1.00 55.28 122 THR A C 1
ATOM 955 O O . THR A 1 122 ? -3.239 -5.432 -19.026 1.00 55.28 122 THR A O 1
ATOM 958 N N . GLU A 1 123 ? -5.408 -5.947 -18.815 1.00 67.62 123 GLU A N 1
ATOM 959 C CA . GLU A 1 123 ? -5.760 -4.705 -18.115 1.00 67.62 123 GLU A CA 1
ATOM 960 C C . GLU A 1 123 ? -5.399 -4.790 -16.635 1.00 67.62 123 GLU A C 1
ATOM 962 O O . GLU A 1 123 ? -5.616 -5.825 -16.001 1.00 67.62 123 GLU A O 1
ATOM 967 N N . ASP A 1 124 ? -4.887 -3.687 -16.088 1.00 81.62 124 ASP A N 1
ATOM 968 C CA . ASP A 1 124 ? -4.690 -3.544 -14.651 1.00 81.62 124 ASP A CA 1
ATOM 969 C C . ASP A 1 124 ? -6.048 -3.576 -13.946 1.00 81.62 124 ASP A C 1
ATOM 971 O O . ASP A 1 124 ? -6.924 -2.746 -14.208 1.00 81.62 124 ASP A O 1
ATOM 975 N N . ARG A 1 125 ? -6.212 -4.511 -13.013 1.00 86.19 125 ARG A N 1
ATOM 976 C CA . ARG A 1 125 ? -7.425 -4.663 -12.212 1.00 86.19 125 ARG A CA 1
ATOM 977 C C . ARG A 1 125 ? -7.135 -4.194 -10.800 1.00 86.19 125 ARG A C 1
ATOM 979 O O . ARG A 1 125 ? -6.244 -4.732 -10.156 1.00 86.19 125 ARG A O 1
ATOM 986 N N . ILE A 1 126 ? -7.881 -3.205 -10.322 1.00 90.25 126 ILE A N 1
ATOM 987 C CA . ILE A 1 126 ? -7.873 -2.781 -8.920 1.00 90.25 126 ILE A CA 1
ATOM 988 C C . ILE A 1 126 ? -9.324 -2.584 -8.521 1.00 90.25 126 ILE A C 1
ATOM 990 O O . ILE A 1 126 ? -10.014 -1.746 -9.100 1.00 90.25 126 ILE A O 1
ATOM 994 N N . GLU A 1 127 ? -9.793 -3.366 -7.562 1.00 91.88 127 GLU A N 1
ATOM 995 C CA . GLU A 1 127 ? -11.200 -3.378 -7.192 1.00 91.88 127 GLU A CA 1
ATOM 996 C C . GLU A 1 127 ? -11.399 -3.723 -5.723 1.00 91.88 127 GLU A C 1
ATOM 998 O O . GLU A 1 127 ? -10.534 -4.296 -5.055 1.00 91.88 127 GLU A O 1
ATOM 1003 N N . GLN A 1 128 ? -12.581 -3.372 -5.242 1.00 92.69 128 GLN A N 1
ATOM 1004 C CA . GLN A 1 128 ? -13.113 -3.875 -3.995 1.00 92.69 128 GLN A CA 1
ATOM 1005 C C . GLN A 1 128 ? -13.934 -5.130 -4.312 1.00 92.69 128 GLN A C 1
ATOM 1007 O O . GLN A 1 128 ? -14.949 -5.039 -4.998 1.00 92.69 128 GLN A O 1
ATOM 1012 N N . GLU A 1 129 ? -13.456 -6.291 -3.863 1.00 90.69 129 GLU A N 1
ATOM 1013 C CA . GLU A 1 129 ? -14.106 -7.594 -4.079 1.00 90.69 129 GLU A CA 1
ATOM 1014 C C . GLU A 1 129 ? -15.375 -7.706 -3.218 1.00 90.69 129 GLU A C 1
ATOM 1016 O O . GLU A 1 129 ? -16.414 -8.165 -3.690 1.00 90.69 129 GLU A O 1
ATOM 1021 N N . ASP A 1 130 ? -15.305 -7.219 -1.975 1.00 93.25 130 ASP A N 1
ATOM 1022 C CA . ASP A 1 130 ? -16.411 -7.155 -1.018 1.00 93.25 130 ASP A CA 1
ATOM 1023 C C . ASP A 1 130 ? -16.185 -6.040 0.030 1.00 93.25 130 ASP A C 1
ATOM 1025 O O . ASP A 1 130 ? -15.245 -5.248 -0.059 1.00 93.25 130 ASP A O 1
ATOM 1029 N N . GLU A 1 131 ? -17.038 -5.945 1.052 1.00 94.94 131 GLU A N 1
ATOM 1030 C CA . GLU A 1 131 ? -16.941 -4.930 2.118 1.00 94.94 131 GLU A CA 1
ATOM 1031 C C . GLU A 1 131 ? -15.640 -5.002 2.948 1.00 94.94 131 GLU A C 1
ATOM 1033 O O . GLU A 1 131 ? -15.313 -4.056 3.664 1.00 94.94 131 GLU A O 1
ATOM 1038 N N . HIS A 1 132 ? -14.872 -6.088 2.852 1.00 96.25 132 HIS A N 1
ATOM 1039 C CA . HIS A 1 132 ? -13.675 -6.362 3.650 1.00 96.25 132 HIS A CA 1
ATOM 1040 C C . HIS A 1 132 ? -12.400 -6.515 2.814 1.00 96.25 132 HIS A C 1
ATOM 1042 O O . HIS A 1 132 ? -11.302 -6.480 3.382 1.00 96.25 132 HIS A O 1
ATOM 1048 N N . THR A 1 133 ? -12.527 -6.673 1.495 1.00 96.19 133 THR A N 1
ATOM 1049 C CA . THR A 1 133 ? -11.432 -7.093 0.622 1.00 96.19 133 THR A CA 1
ATOM 1050 C C . THR A 1 133 ? -11.199 -6.125 -0.535 1.00 96.19 133 THR A C 1
ATOM 1052 O O . THR A 1 133 ? -12.072 -5.906 -1.373 1.00 96.19 133 THR A O 1
ATOM 1055 N N . LEU A 1 134 ? -9.977 -5.593 -0.627 1.00 95.75 134 LEU A N 1
ATOM 1056 C CA . LEU A 1 134 ? -9.452 -4.973 -1.850 1.00 95.75 134 LEU A CA 1
ATOM 1057 C C . LEU A 1 134 ? -8.518 -5.957 -2.541 1.00 95.75 134 LEU A C 1
ATOM 1059 O O . LEU A 1 134 ? -7.725 -6.621 -1.870 1.00 95.75 134 LEU A O 1
ATOM 1063 N N . MET A 1 135 ? -8.540 -5.992 -3.868 1.00 95.12 135 MET A N 1
ATOM 1064 C CA . MET A 1 135 ? -7.621 -6.797 -4.663 1.00 95.12 135 MET A CA 1
ATOM 1065 C C . MET A 1 135 ? -7.036 -6.006 -5.824 1.00 95.12 135 MET A C 1
ATOM 1067 O O . MET A 1 135 ? -7.678 -5.113 -6.380 1.00 95.12 135 MET A O 1
ATOM 1071 N N . TRP A 1 136 ? -5.808 -6.357 -6.199 1.00 94.19 136 TRP A N 1
ATOM 1072 C CA . TRP A 1 136 ? -5.177 -5.807 -7.387 1.00 94.19 136 TRP A CA 1
ATOM 1073 C C . TRP A 1 136 ? -4.353 -6.835 -8.151 1.00 94.19 136 TRP A C 1
ATOM 1075 O O . TRP A 1 136 ? -3.804 -7.787 -7.592 1.00 94.19 136 TRP A O 1
ATOM 1085 N N . LEU A 1 137 ? -4.268 -6.581 -9.449 1.00 91.81 137 LEU A N 1
ATOM 1086 C CA . LEU A 1 137 ? -3.430 -7.238 -10.430 1.00 91.81 137 LEU A CA 1
ATOM 1087 C C . LEU A 1 137 ? -2.975 -6.153 -11.402 1.00 91.81 137 LEU A C 1
ATOM 1089 O O . LEU A 1 137 ? -3.743 -5.758 -12.278 1.00 91.81 137 LEU A O 1
ATOM 1093 N N . THR A 1 138 ? -1.756 -5.659 -11.235 1.00 90.00 138 THR A N 1
ATOM 1094 C CA . THR A 1 138 ? -1.213 -4.601 -12.086 1.00 90.00 138 THR A CA 1
ATOM 1095 C C . THR A 1 138 ? 0.147 -4.984 -12.632 1.00 90.00 138 THR A C 1
ATOM 1097 O O . THR A 1 138 ? 0.871 -5.801 -12.057 1.00 90.00 138 THR A O 1
ATOM 1100 N N . ARG A 1 139 ? 0.514 -4.378 -13.752 1.00 87.50 139 ARG A N 1
ATOM 1101 C CA . ARG A 1 139 ? 1.907 -4.291 -14.189 1.00 87.50 139 ARG A CA 1
ATOM 1102 C C . ARG A 1 139 ? 2.376 -2.868 -13.909 1.00 87.50 139 ARG A C 1
ATOM 1104 O O . ARG A 1 139 ? 1.590 -1.953 -14.106 1.00 87.50 139 ARG A O 1
ATOM 1111 N N . THR A 1 140 ? 3.626 -2.665 -13.508 1.00 83.88 140 THR A N 1
ATOM 1112 C CA . THR A 1 140 ? 4.186 -1.322 -13.232 1.00 83.88 140 THR A CA 1
ATOM 1113 C C . THR A 1 140 ? 5.592 -1.227 -13.842 1.00 83.88 140 THR A C 1
ATOM 1115 O O . THR A 1 140 ? 6.339 -2.205 -13.773 1.00 83.88 140 THR A O 1
ATOM 1118 N N . ASP A 1 141 ? 5.941 -0.110 -14.503 1.00 80.81 141 ASP A N 1
ATOM 1119 C CA . ASP A 1 141 ? 7.244 0.119 -15.170 1.00 80.81 141 ASP A CA 1
ATOM 1120 C C . ASP A 1 141 ? 7.764 1.553 -14.933 1.00 80.81 141 ASP A C 1
ATOM 1122 O O . ASP A 1 141 ? 7.316 2.519 -15.561 1.00 80.81 141 ASP A O 1
ATOM 1126 N N . ASP A 1 142 ? 8.761 1.699 -14.055 1.00 75.31 142 ASP A N 1
ATOM 1127 C CA . ASP A 1 142 ? 9.420 2.975 -13.717 1.00 75.31 142 ASP A CA 1
ATOM 1128 C C . ASP A 1 142 ? 8.510 4.062 -13.102 1.00 75.31 142 ASP A C 1
ATOM 1130 O O . ASP A 1 142 ? 8.967 5.176 -12.840 1.00 75.31 142 ASP A O 1
ATOM 1134 N N . ASP A 1 143 ? 7.235 3.770 -12.857 1.00 76.62 143 ASP A N 1
ATOM 1135 C CA . ASP A 1 143 ? 6.254 4.644 -12.217 1.00 76.62 143 ASP A CA 1
ATOM 1136 C C . ASP A 1 143 ? 5.883 4.169 -10.813 1.00 76.62 143 ASP A C 1
ATOM 1138 O O . ASP A 1 143 ? 6.445 3.209 -10.275 1.00 76.62 143 ASP A O 1
ATOM 1142 N N . VAL A 1 144 ? 4.984 4.919 -10.181 1.00 85.81 144 VAL A N 1
ATOM 1143 C CA . VAL A 1 144 ? 4.367 4.558 -8.915 1.00 85.81 144 VAL A CA 1
ATOM 1144 C C . VAL A 1 144 ? 2.876 4.384 -9.132 1.00 85.81 144 VAL A C 1
ATOM 1146 O O . VAL A 1 144 ? 2.218 5.232 -9.725 1.00 85.81 144 VAL A O 1
ATOM 1149 N N . ASP A 1 145 ? 2.353 3.311 -8.578 1.00 90.19 145 ASP A N 1
ATOM 1150 C CA . ASP A 1 145 ? 0.930 3.034 -8.510 1.00 90.19 145 ASP A CA 1
ATOM 1151 C C . ASP A 1 145 ? 0.541 2.844 -7.049 1.00 90.19 145 ASP A C 1
ATOM 1153 O O . ASP A 1 145 ? 1.388 2.693 -6.154 1.00 90.19 145 ASP A O 1
ATOM 1157 N N . GLY A 1 146 ? -0.758 2.843 -6.779 1.00 93.75 146 GLY A N 1
ATOM 1158 C CA . GLY A 1 146 ? -1.224 2.460 -5.468 1.00 93.75 146 GLY A CA 1
ATOM 1159 C C . GLY A 1 146 ? -2.692 2.658 -5.179 1.00 93.75 146 GLY A C 1
ATOM 1160 O O . GLY A 1 146 ? -3.545 2.837 -6.046 1.00 93.75 146 GLY A O 1
ATOM 1161 N N . ILE A 1 147 ? -2.965 2.597 -3.885 1.00 95.31 147 ILE A N 1
ATOM 1162 C CA . ILE A 1 147 ? -4.292 2.561 -3.295 1.00 95.31 147 ILE A CA 1
ATOM 1163 C C . ILE A 1 147 ? -4.242 3.414 -2.032 1.00 95.31 147 ILE A C 1
ATOM 1165 O O . ILE A 1 147 ? -3.398 3.198 -1.159 1.00 95.31 147 ILE A O 1
ATOM 1169 N N . ASP A 1 148 ? -5.161 4.366 -1.932 1.00 96.62 148 ASP A N 1
ATOM 1170 C CA . ASP A 1 148 ? -5.504 5.022 -0.674 1.00 96.62 148 ASP A CA 1
ATOM 1171 C C . ASP A 1 148 ? -6.840 4.465 -0.197 1.00 96.62 148 ASP A C 1
ATOM 1173 O O . ASP A 1 148 ? -7.786 4.390 -0.976 1.00 96.62 148 ASP A O 1
ATOM 1177 N N . PHE A 1 149 ? -6.945 4.068 1.066 1.00 97.12 149 PHE A N 1
ATOM 1178 C CA . PHE A 1 149 ? -8.193 3.536 1.604 1.00 97.12 149 PHE A CA 1
ATOM 1179 C C . PHE A 1 149 ? -8.387 3.896 3.074 1.00 97.12 149 PHE A C 1
ATOM 1181 O O . PHE A 1 149 ? -7.448 4.239 3.794 1.00 97.12 149 PHE A O 1
ATOM 1188 N N . LYS A 1 150 ? -9.638 3.822 3.520 1.00 97.12 150 LYS A N 1
ATOM 1189 C CA . LYS A 1 150 ? -10.033 3.993 4.920 1.00 97.12 150 LYS A CA 1
ATOM 1190 C C . LYS A 1 150 ? -10.779 2.759 5.390 1.00 97.12 150 LYS A C 1
ATOM 1192 O O . LYS A 1 150 ? -11.426 2.084 4.591 1.00 97.12 150 LYS A O 1
ATOM 1197 N N . VAL A 1 151 ? -10.728 2.504 6.690 1.00 96.62 151 VAL A N 1
ATOM 1198 C CA . VAL A 1 151 ? -11.439 1.396 7.335 1.00 96.62 151 VAL A CA 1
ATOM 1199 C C . VAL A 1 151 ? -12.369 1.922 8.426 1.00 96.62 151 VAL A C 1
ATOM 1201 O O . VAL A 1 151 ? -12.111 2.984 8.992 1.00 96.62 151 VAL A O 1
ATOM 1204 N N . THR A 1 152 ? -13.453 1.206 8.712 1.00 94.81 152 THR A N 1
ATOM 1205 C CA . THR A 1 152 ? -14.391 1.559 9.788 1.00 94.81 152 THR A CA 1
ATOM 1206 C C . THR A 1 152 ? -13.860 1.152 11.168 1.00 94.81 152 THR A C 1
ATOM 1208 O O . THR A 1 152 ? -13.011 0.269 11.298 1.00 94.81 152 THR A O 1
ATOM 1211 N N . ASP A 1 153 ? -14.371 1.778 12.226 1.00 88.12 153 ASP A N 1
ATOM 1212 C CA . ASP A 1 153 ? -14.274 1.263 13.599 1.00 88.12 153 ASP A CA 1
ATOM 1213 C C . ASP A 1 153 ? -15.442 0.269 13.813 1.00 88.12 153 ASP A C 1
ATOM 1215 O O . ASP A 1 153 ? -16.570 0.621 13.452 1.00 88.12 153 ASP A O 1
ATOM 1219 N N . PRO A 1 154 ? -15.232 -0.959 14.337 1.00 88.44 154 PRO A N 1
ATOM 1220 C CA . PRO A 1 154 ? -14.000 -1.489 14.927 1.00 88.44 154 PRO A CA 1
ATOM 1221 C C . PRO A 1 154 ? -13.141 -2.384 14.034 1.00 88.44 154 PRO A C 1
ATOM 1223 O O . PRO A 1 154 ? -13.181 -3.601 14.142 1.00 88.44 154 PRO A O 1
ATOM 1226 N N . THR A 1 155 ? -12.207 -1.808 13.276 1.00 90.88 155 THR A N 1
ATOM 1227 C CA . THR A 1 155 ? -11.131 -2.599 12.654 1.00 90.88 155 THR A CA 1
ATOM 1228 C C . THR A 1 155 ? -10.066 -3.011 13.674 1.00 90.88 155 THR A C 1
ATOM 1230 O O . THR A 1 155 ? -9.468 -2.178 14.355 1.00 90.88 155 THR A O 1
ATOM 1233 N N . VAL A 1 156 ? -9.784 -4.313 13.747 1.00 92.19 156 VAL A N 1
ATOM 1234 C CA . VAL A 1 156 ? -8.786 -4.904 14.652 1.00 92.19 156 VAL A CA 1
ATOM 1235 C C . VAL A 1 156 ? -7.467 -5.152 13.925 1.00 92.19 156 VAL A C 1
ATOM 1237 O O . VAL A 1 156 ? -6.402 -4.813 14.450 1.00 92.19 156 VAL A O 1
ATOM 1240 N N . VAL A 1 157 ? -7.532 -5.720 12.717 1.00 95.00 157 VAL A N 1
ATOM 1241 C CA . VAL A 1 157 ? -6.361 -6.078 11.906 1.00 95.00 157 VAL A CA 1
ATOM 1242 C C . VAL A 1 157 ? -6.601 -5.728 10.442 1.00 95.00 157 VAL A C 1
ATOM 1244 O O . VAL A 1 157 ? -7.694 -5.931 9.919 1.00 95.00 157 VAL A O 1
ATOM 1247 N N . ILE A 1 158 ? -5.556 -5.251 9.770 1.00 96.50 158 ILE A N 1
ATOM 1248 C CA . ILE A 1 158 ? -5.491 -5.176 8.308 1.00 96.50 158 ILE A CA 1
ATOM 1249 C C . ILE A 1 158 ? -4.377 -6.110 7.838 1.00 96.50 158 ILE A C 1
ATOM 1251 O O . ILE A 1 158 ? -3.234 -6.005 8.292 1.00 96.50 158 ILE A O 1
ATOM 1255 N N . ARG A 1 159 ? -4.710 -7.042 6.944 1.00 97.00 159 ARG A N 1
ATOM 1256 C CA . ARG A 1 159 ? -3.758 -7.980 6.338 1.00 97.00 159 ARG A CA 1
ATOM 1257 C C . ARG A 1 159 ? -3.427 -7.567 4.919 1.00 97.00 159 ARG A C 1
ATOM 1259 O O . ARG A 1 159 ? -4.329 -7.443 4.099 1.00 97.00 159 ARG A O 1
ATOM 1266 N N . PHE A 1 160 ? -2.140 -7.462 4.623 1.00 97.69 160 PHE A N 1
ATOM 1267 C CA . PHE A 1 160 ? -1.619 -7.186 3.293 1.00 97.69 160 PHE A CA 1
ATOM 1268 C C . PHE A 1 160 ? -0.946 -8.449 2.760 1.00 97.69 160 PHE A C 1
ATOM 1270 O O . PHE A 1 160 ? 0.119 -8.829 3.239 1.00 97.69 160 PHE A O 1
ATOM 1277 N N . ASN A 1 161 ? -1.577 -9.107 1.789 1.00 97.50 161 ASN A N 1
ATOM 1278 C CA . ASN A 1 161 ? -0.975 -10.208 1.043 1.00 97.50 161 ASN A CA 1
ATOM 1279 C C . ASN A 1 161 ? -0.336 -9.612 -0.204 1.00 97.50 161 ASN A C 1
ATOM 1281 O O . ASN A 1 161 ? -1.055 -9.163 -1.094 1.00 97.50 161 ASN A O 1
ATOM 1285 N N . LEU A 1 162 ? 0.992 -9.563 -0.231 1.00 97.50 162 LEU A N 1
ATOM 1286 C CA . LEU A 1 162 ? 1.753 -8.800 -1.215 1.00 97.50 162 LEU A CA 1
ATOM 1287 C C . LEU A 1 162 ? 2.630 -9.734 -2.042 1.00 97.50 162 LEU A C 1
ATOM 1289 O O . LEU A 1 162 ? 3.485 -10.433 -1.496 1.00 97.50 162 LEU A O 1
ATOM 1293 N N . LEU A 1 163 ? 2.414 -9.747 -3.353 1.00 97.75 163 LEU A N 1
ATOM 1294 C CA . LEU A 1 163 ? 3.174 -10.546 -4.308 1.00 97.75 163 LEU A CA 1
ATOM 1295 C C . LEU A 1 163 ? 3.802 -9.638 -5.363 1.00 97.75 163 LEU A C 1
ATOM 1297 O O . LEU A 1 163 ? 3.185 -8.660 -5.806 1.00 97.75 163 LEU A O 1
ATOM 1301 N N . ILE A 1 164 ? 5.020 -9.993 -5.763 1.00 96.44 164 ILE A N 1
ATOM 1302 C CA . ILE A 1 164 ? 5.725 -9.411 -6.902 1.00 96.44 164 ILE A CA 1
ATOM 1303 C C . ILE A 1 164 ? 6.154 -10.567 -7.800 1.00 96.44 164 ILE A C 1
ATOM 1305 O O . ILE A 1 164 ? 6.836 -11.487 -7.344 1.00 96.44 164 ILE A O 1
ATOM 1309 N N . ASP A 1 165 ? 5.725 -10.530 -9.058 1.00 95.81 165 ASP A N 1
ATOM 1310 C CA . ASP A 1 165 ? 5.916 -11.596 -10.047 1.00 95.81 165 ASP A CA 1
ATOM 1311 C C . ASP A 1 165 ? 5.399 -12.960 -9.558 1.00 95.81 165 ASP A C 1
ATOM 1313 O O . ASP A 1 165 ? 6.030 -13.996 -9.747 1.00 95.81 165 ASP A O 1
ATOM 1317 N N . GLY A 1 166 ? 4.248 -12.946 -8.878 1.00 95.19 166 GLY A N 1
ATOM 1318 C CA . GLY A 1 166 ? 3.593 -14.142 -8.337 1.00 95.19 166 GLY A CA 1
ATOM 1319 C C . GLY A 1 166 ? 4.161 -14.656 -7.011 1.00 95.19 166 GLY A C 1
ATOM 1320 O O . GLY A 1 166 ? 3.529 -15.499 -6.383 1.00 95.19 166 GLY A O 1
ATOM 1321 N N . GLU A 1 167 ? 5.286 -14.114 -6.539 1.00 96.88 167 GLU A N 1
ATOM 1322 C CA . GLU A 1 167 ? 5.985 -14.608 -5.350 1.00 96.88 167 GLU A CA 1
ATOM 1323 C C . GLU A 1 167 ? 5.954 -13.603 -4.184 1.00 96.88 167 GLU A C 1
ATOM 1325 O O . GLU A 1 167 ? 6.019 -12.385 -4.397 1.00 96.88 167 GLU A O 1
ATOM 1330 N N . PRO A 1 168 ? 5.897 -14.075 -2.925 1.00 96.38 168 PRO A N 1
ATOM 1331 C CA . PRO A 1 168 ? 6.051 -13.217 -1.761 1.00 96.38 168 PRO A CA 1
ATOM 1332 C C . PRO A 1 168 ? 7.497 -12.713 -1.658 1.00 96.38 168 PRO A C 1
ATOM 1334 O O . PRO A 1 168 ? 8.438 -13.499 -1.552 1.00 96.38 168 PRO A O 1
ATOM 1337 N N . LYS A 1 169 ? 7.686 -11.390 -1.631 1.00 96.12 169 LYS A N 1
ATOM 1338 C CA . LYS A 1 169 ? 9.006 -10.756 -1.460 1.00 96.12 169 LYS A CA 1
ATOM 1339 C C . LYS A 1 169 ? 9.030 -9.842 -0.226 1.00 96.12 169 LYS A C 1
ATOM 1341 O O . LYS A 1 169 ? 9.064 -8.625 -0.370 1.00 96.12 169 LYS A O 1
ATOM 1346 N N . PRO A 1 170 ? 9.012 -10.390 1.003 1.00 94.50 170 PRO A N 1
ATOM 1347 C CA . PRO A 1 170 ? 8.871 -9.590 2.225 1.00 94.50 170 PRO A CA 1
ATOM 1348 C C . PRO A 1 170 ? 10.040 -8.622 2.494 1.00 94.50 170 PRO A C 1
ATOM 1350 O O . PRO A 1 170 ? 9.862 -7.639 3.207 1.00 94.50 170 PRO A O 1
ATOM 1353 N N . ALA A 1 171 ? 11.220 -8.863 1.911 1.00 94.62 171 ALA A N 1
ATOM 1354 C CA . ALA A 1 171 ? 12.355 -7.934 1.960 1.00 94.62 171 ALA A CA 1
ATOM 1355 C C . ALA A 1 171 ? 12.116 -6.637 1.155 1.00 94.62 171 ALA A C 1
ATOM 1357 O O . ALA A 1 171 ? 12.721 -5.603 1.456 1.00 94.62 171 ALA A O 1
ATOM 1358 N N . GLU A 1 172 ? 11.200 -6.696 0.184 1.00 96.19 172 GLU A N 1
ATOM 1359 C CA . GLU A 1 172 ? 10.776 -5.600 -0.696 1.00 96.19 172 GLU A CA 1
ATOM 1360 C C . GLU A 1 172 ? 9.511 -4.910 -0.163 1.00 96.19 172 GLU A C 1
ATOM 1362 O O . GLU A 1 172 ? 8.759 -4.298 -0.918 1.00 96.19 172 GLU A O 1
ATOM 1367 N N . VAL A 1 173 ? 9.225 -5.052 1.134 1.00 97.12 173 VAL A N 1
ATOM 1368 C CA . VAL A 1 173 ? 8.108 -4.377 1.797 1.00 97.12 173 VAL A CA 1
ATOM 1369 C C . VAL A 1 173 ? 8.646 -3.473 2.892 1.00 97.12 173 VAL A C 1
ATOM 1371 O O . VAL A 1 173 ? 9.316 -3.931 3.820 1.00 97.12 173 VAL A O 1
ATOM 1374 N N . GLU A 1 174 ? 8.317 -2.190 2.801 1.00 97.38 174 GLU A N 1
ATOM 1375 C CA . GLU A 1 174 ? 8.717 -1.177 3.775 1.00 97.38 174 GLU A CA 1
ATOM 1376 C C . GLU A 1 174 ? 7.492 -0.466 4.346 1.00 97.38 174 GLU A C 1
ATOM 1378 O O . GLU A 1 174 ? 6.543 -0.143 3.624 1.00 97.38 174 GLU A O 1
ATOM 1383 N N . VAL A 1 175 ? 7.501 -0.227 5.659 1.00 97.38 175 VAL A N 1
ATOM 1384 C CA . VAL A 1 175 ? 6.365 0.361 6.368 1.00 97.38 175 VAL A CA 1
ATOM 1385 C C . VAL A 1 175 ? 6.759 1.540 7.246 1.00 97.38 175 VAL A C 1
ATOM 1387 O O . VAL A 1 175 ? 7.788 1.520 7.928 1.00 97.38 175 VAL A O 1
ATOM 1390 N N . GLY A 1 176 ? 5.893 2.553 7.242 1.00 97.38 176 GLY A N 1
ATOM 1391 C CA . GLY A 1 176 ? 6.025 3.758 8.056 1.00 97.38 176 GLY A CA 1
ATOM 1392 C C . GLY A 1 176 ? 7.267 4.606 7.764 1.00 97.38 176 GLY A C 1
ATOM 1393 O O . GLY A 1 176 ? 8.152 4.243 6.988 1.00 97.38 176 GLY A O 1
ATOM 1394 N N . LYS A 1 177 ? 7.363 5.750 8.447 1.00 97.06 177 LYS A N 1
ATOM 1395 C CA . LYS A 1 177 ? 8.471 6.712 8.290 1.00 97.06 177 LYS A CA 1
ATOM 1396 C C . LYS A 1 177 ? 9.855 6.155 8.639 1.00 97.06 177 LYS A C 1
ATOM 1398 O O . LYS A 1 177 ? 10.861 6.720 8.231 1.00 97.06 177 LYS A O 1
ATOM 1403 N N . GLU A 1 178 ? 9.892 5.069 9.406 1.00 95.50 178 GLU A N 1
ATOM 1404 C CA . GLU A 1 178 ? 11.122 4.398 9.836 1.00 95.50 178 GLU A CA 1
ATOM 1405 C C . GLU A 1 178 ? 11.628 3.381 8.797 1.00 95.50 178 GLU A C 1
ATOM 1407 O O . GLU A 1 178 ? 12.605 2.684 9.066 1.00 95.50 178 GLU A O 1
ATOM 1412 N N . ASN A 1 179 ? 10.947 3.242 7.646 1.00 96.56 179 ASN A N 1
ATOM 1413 C CA . ASN A 1 179 ? 11.235 2.226 6.626 1.00 96.56 179 ASN A CA 1
ATOM 1414 C C . ASN A 1 179 ? 11.357 0.814 7.245 1.00 96.56 179 ASN A C 1
ATOM 1416 O O . ASN A 1 179 ? 12.216 0.013 6.867 1.00 96.56 179 ASN A O 1
ATOM 1420 N N . PHE A 1 180 ? 10.512 0.507 8.238 1.00 95.50 180 PHE A N 1
ATOM 1421 C CA . PHE A 1 180 ? 10.545 -0.776 8.935 1.00 95.50 180 PHE A CA 1
ATOM 1422 C C . PHE A 1 180 ? 10.229 -1.903 7.948 1.00 95.50 180 PHE A C 1
ATOM 1424 O O . PHE A 1 180 ? 9.325 -1.772 7.128 1.00 95.50 180 PHE A O 1
ATOM 1431 N N . LYS A 1 181 ? 10.951 -3.022 8.041 1.00 95.25 181 LYS A N 1
ATOM 1432 C CA . LYS A 1 181 ? 10.726 -4.211 7.210 1.00 95.25 181 LYS A CA 1
ATOM 1433 C C . LYS A 1 181 ? 10.101 -5.309 8.070 1.00 95.25 181 LYS A C 1
ATOM 1435 O O . LYS A 1 181 ? 10.829 -5.921 8.853 1.00 95.25 181 LYS A O 1
ATOM 1440 N N . PRO A 1 182 ? 8.788 -5.583 7.943 1.00 90.56 182 PRO A N 1
ATOM 1441 C CA . PRO A 1 182 ? 8.118 -6.631 8.717 1.00 90.56 182 PRO A CA 1
ATOM 1442 C C . PRO A 1 182 ? 8.712 -8.027 8.486 1.00 90.56 182 PRO A C 1
ATOM 1444 O O . PRO A 1 182 ? 8.618 -8.882 9.359 1.00 90.56 182 PRO A O 1
ATOM 1447 N N . ASN A 1 183 ? 9.351 -8.239 7.326 1.00 91.06 183 ASN A N 1
ATOM 1448 C CA . ASN A 1 183 ? 9.973 -9.498 6.913 1.00 91.06 183 ASN A CA 1
ATOM 1449 C C . ASN A 1 183 ? 9.018 -10.711 6.982 1.00 91.06 183 ASN A C 1
ATOM 1451 O O . ASN A 1 183 ? 9.414 -11.824 7.317 1.00 91.06 183 ASN A O 1
ATOM 1455 N N . GLU A 1 184 ? 7.746 -10.485 6.654 1.00 90.56 184 GLU A N 1
ATOM 1456 C CA . GLU A 1 184 ? 6.683 -11.488 6.646 1.00 90.56 184 GLU A CA 1
ATOM 1457 C C . GLU A 1 184 ? 5.681 -11.204 5.518 1.00 90.56 184 GLU A C 1
ATOM 1459 O O . GLU A 1 184 ? 5.565 -10.074 5.040 1.00 90.56 184 GLU A O 1
ATOM 1464 N N . ASN A 1 185 ? 4.944 -12.230 5.090 1.00 89.44 185 ASN A N 1
ATOM 1465 C CA . ASN A 1 185 ? 3.785 -12.091 4.212 1.00 89.44 185 ASN A CA 1
ATOM 1466 C C . ASN A 1 185 ? 2.719 -13.120 4.646 1.00 89.44 185 ASN A C 1
ATOM 1468 O O . ASN A 1 185 ? 3.041 -14.309 4.697 1.00 89.44 185 ASN A O 1
ATOM 1472 N N . PRO A 1 186 ? 1.476 -12.722 4.973 1.00 94.75 186 PRO A N 1
ATOM 1473 C CA . PRO A 1 186 ? 0.953 -11.358 4.946 1.00 94.75 186 PRO A CA 1
ATOM 1474 C C . PRO A 1 186 ? 1.574 -10.448 6.004 1.00 94.75 186 PRO A C 1
ATOM 1476 O O . PRO A 1 186 ? 1.787 -10.879 7.135 1.00 94.75 186 PRO A O 1
ATOM 1479 N N . VAL A 1 187 ? 1.755 -9.171 5.660 1.00 95.62 187 VAL A N 1
ATOM 1480 C CA . VAL A 1 187 ? 2.027 -8.120 6.650 1.00 95.62 187 VAL A CA 1
ATOM 1481 C C . VAL A 1 187 ? 0.740 -7.844 7.417 1.00 95.62 187 VAL A C 1
ATOM 1483 O O . VAL A 1 187 ? -0.317 -7.638 6.814 1.00 95.62 187 VAL A O 1
ATOM 1486 N N . ARG A 1 188 ? 0.805 -7.849 8.751 1.00 95.31 188 ARG A N 1
ATOM 1487 C CA . ARG A 1 188 ? -0.374 -7.671 9.612 1.00 95.31 188 ARG A CA 1
ATOM 1488 C C . ARG A 1 188 ? -0.258 -6.382 10.412 1.00 95.31 188 ARG A C 1
ATOM 1490 O O . ARG A 1 188 ? 0.575 -6.296 11.310 1.00 95.31 188 ARG A O 1
ATOM 1497 N N . ALA A 1 189 ? -1.112 -5.405 10.121 1.00 94.44 189 ALA A N 1
ATOM 1498 C CA . ALA A 1 189 ? -1.238 -4.191 10.919 1.00 94.44 189 ALA A CA 1
ATOM 1499 C C . ALA A 1 189 ? -2.297 -4.387 12.007 1.00 94.44 189 ALA A C 1
ATOM 1501 O O . ALA A 1 189 ? -3.472 -4.560 11.690 1.00 94.44 189 ALA A O 1
ATOM 1502 N N . ARG A 1 190 ? -1.903 -4.348 13.283 1.00 92.94 190 ARG A N 1
ATOM 1503 C CA . ARG A 1 190 ? -2.832 -4.428 14.423 1.00 92.94 190 ARG A CA 1
ATOM 1504 C C . ARG A 1 190 ? -3.222 -3.027 14.891 1.00 92.94 190 ARG A C 1
ATOM 1506 O O . ARG A 1 190 ? -2.366 -2.294 15.385 1.00 92.94 190 ARG A O 1
ATOM 1513 N N . LEU A 1 191 ? -4.500 -2.672 14.753 1.00 88.56 191 LEU A N 1
ATOM 1514 C CA . LEU A 1 191 ? -5.037 -1.337 15.056 1.00 88.56 191 LEU A CA 1
ATOM 1515 C C . LEU A 1 191 ? -5.526 -1.203 16.503 1.00 88.56 191 LEU A C 1
ATOM 1517 O O . LEU A 1 191 ? -5.533 -0.098 17.040 1.00 88.56 191 LEU A O 1
ATOM 1521 N N . LYS A 1 192 ? -5.890 -2.319 17.144 1.00 73.25 192 LYS A N 1
ATOM 1522 C CA . LYS A 1 192 ? -6.430 -2.351 18.508 1.00 73.25 192 LYS A CA 1
ATOM 1523 C C . LYS A 1 192 ? -5.539 -3.194 19.426 1.00 73.25 192 LYS A C 1
ATOM 1525 O O . LYS A 1 192 ? -5.309 -4.374 19.141 1.00 73.25 192 LYS A O 1
ATOM 1530 N N . MET A 1 193 ? -5.022 -2.594 20.500 1.00 54.53 193 MET A N 1
ATOM 1531 C CA . MET A 1 193 ? -4.476 -3.320 21.657 1.00 54.53 193 MET A CA 1
ATOM 1532 C C . MET A 1 193 ? -5.572 -3.522 22.689 1.00 54.53 193 MET A C 1
ATOM 1534 O O . MET A 1 193 ? -6.329 -2.555 22.923 1.00 54.53 193 MET A O 1
#

Foldseek 3Di:
DDDDDDDDDDDPPPPDPPPPQDADEQVQQAAWADDDQLGAAFWEWHDDPQKIKIKGHDHADKKKKWKKKFWPPWFWPDKDKFDPVVVVVPDDDDDDAPAQQPLPRDRDRDDPDDDRDDDDHDDWDWDAPDRGMTITIDIHGSGMIIMMTGIDPPTFKIWMAIDINNHDDQVRYAHHHVRDRSSDPRHIYGHDD

Secondary structure (DSSP, 8-state):
-----------------------EEGGGGBS-----TTT--EEEEEEETTEEEEEEE-SSS-EEEEEEEEEESS-EEEEEEEEHHHHHTTSPS-----EEE-TTS-EEEPPTT-PPP-------EEEE-SSSEEEEEEEESSSEEEEEEEE-TT--EEEEEEEETTEE-GGGEEETTTTB---SSSEEEE---

Sequence (193 aa):
MRTLTAAATILMTLALPAAAMAQTAAFRFDGRPTFKEGKAYGYFIWREGDTWKLRWTTFGAEHQFTGRVVVEGGQIASFKRIDVDEERKVIRPGTPSTVVRGPRGRVRAVRPGRAPVVAERTEDRIEQEDEHTLMWLTRTDDDVDGIDFKVTDPTVVIRFNLLIDGEPKPAEVEVGKENFKPNENPVRARLKM

Radius of gyration: 23.86 Å; chains: 1; bounding box: 31×88×78 Å